Protein AF-A0A935HLD5-F1 (afdb_monomer)

Foldseek 3Di:
DDDPVVVVVVVVVCLVVLNDEAEAEDAAPLLVVLLVVLVCQQQDDDPPPDGQCVDEDQQWASLAHRHHDHPQNNVVLSCLSSVHDFPPLVQQKDKFWAFLQQDADPLNVRDDHDPVVVVPDPDTDDDPDDDLPGTDIGMGGHVVSVSVCLVPDDQVNRVQWHFDVRNTYIYGYPHPPDRDRSVVRRDHDPDDHSVRVVVVVVD

Mean predicted aligned error: 6.39 Å

Sequence (203 aa):
MEGRKRIEKDIKFNINKKKVAFITYNINENSVKEILKFLTEFQKKTNGIEAPCDFYCPVYWPLFEGEGSSCSSLCMAVLEAAGIYMEGREQWIEKMKVPVELIGGDLNYGKKIALRKIKRSKSWYNGNGKSDTDYVKFEVYDPVLMKNWITRIDGSNSGNGRKVNNPPRLNMDYTEVRPLDLKSVMKKRPETSLFIRSFYEKL

Secondary structure (DSSP, 8-state):
---HHHHHHHHHHHHHTT---EEEEEE-HHHHHHHHHHHHHHTSPBTTTB-GGG-B-TT--TTBTT--B-HHHHHHHHHHHTT---TTGGGGEEEEEEEGGG--BGGGTTB---HHHHHH--S---SS--BTTTEEEEEEE-HHHHHHHHHHS-GGGGSSEEEETTTTEEEEEETT--PPPHHHH-B--S---HHHHHHHTT-

Solvent-accessible surface area (backbone atoms only — not comparable to full-atom values): 11549 Å² total; per-residue (Å²): 133,85,55,69,72,56,54,55,50,51,49,54,55,33,42,77,66,70,71,46,60,48,78,44,78,46,67,33,72,68,18,50,53,34,30,52,50,50,53,49,60,38,58,39,57,53,97,82,78,50,26,22,69,77,38,80,38,66,82,32,47,48,42,26,70,81,35,20,24,24,75,54,34,42,56,50,40,45,36,46,30,29,44,52,78,66,86,72,57,69,73,21,48,48,75,46,30,46,39,39,86,71,52,38,38,80,68,40,83,58,34,85,59,59,67,68,58,56,73,66,55,87,71,66,55,81,76,91,69,48,76,75,67,48,20,37,81,46,58,38,58,37,68,66,44,45,38,53,46,60,64,66,56,51,43,82,78,50,84,53,27,49,60,42,81,82,58,39,30,36,41,32,62,41,56,85,56,76,40,57,59,60,78,76,64,41,37,79,74,91,73,77,48,56,71,51,47,57,50,63,75,72,110

Radius of gyration: 19.43 Å; Cα contacts (8 Å, |Δi|>4): 298; chains: 1; bounding box: 49×44×52 Å

Nearest PDB structures (foldseek):
  7pjw-assembly1_x  TM=1.508E-01  e=8.069E+00  Escherichia coli

pLDDT: mean 87.19, std 9.11, range [49.62, 96.25]

Structure (mmCIF, N/CA/C/O backbone):
data_AF-A0A935HLD5-F1
#
_entry.id   AF-A0A935HLD5-F1
#
loop_
_atom_site.group_PDB
_atom_site.id
_atom_site.type_symbol
_atom_site.label_atom_id
_atom_site.label_alt_id
_atom_site.label_comp_id
_atom_site.label_asym_id
_atom_site.label_entity_id
_atom_site.label_seq_id
_atom_site.pdbx_PDB_ins_code
_atom_site.Cartn_x
_atom_site.Cartn_y
_atom_site.Cartn_z
_atom_site.occupancy
_atom_site.B_iso_or_equiv
_atom_site.auth_seq_id
_atom_site.auth_comp_id
_atom_site.auth_asym_id
_atom_site.auth_atom_id
_atom_site.pdbx_PDB_model_num
ATOM 1 N N . MET A 1 1 ? 16.995 7.889 7.855 1.00 49.62 1 MET A N 1
ATOM 2 C CA . MET A 1 1 ? 17.144 6.829 6.830 1.00 49.62 1 MET A CA 1
ATOM 3 C C . MET A 1 1 ? 18.231 5.861 7.265 1.00 49.62 1 MET A C 1
ATOM 5 O O . MET A 1 1 ? 19.227 6.307 7.824 1.00 49.62 1 MET A O 1
ATOM 9 N N . GLU A 1 2 ? 18.040 4.558 7.059 1.00 69.19 2 GLU A N 1
ATOM 10 C CA . GLU A 1 2 ? 19.086 3.563 7.326 1.00 69.19 2 GLU A CA 1
ATOM 11 C C . GLU A 1 2 ? 20.269 3.736 6.360 1.00 69.19 2 GLU A C 1
ATOM 13 O O . GLU A 1 2 ? 20.091 4.086 5.194 1.00 69.19 2 GLU A O 1
ATOM 18 N N . GLY A 1 3 ? 21.494 3.502 6.837 1.00 88.50 3 GLY A N 1
ATOM 19 C CA . GLY A 1 3 ? 22.692 3.641 6.009 1.00 88.50 3 GLY A CA 1
ATOM 20 C C . GLY A 1 3 ? 22.788 2.553 4.934 1.00 88.50 3 GLY A C 1
ATOM 21 O O . GLY A 1 3 ? 22.519 1.382 5.203 1.00 88.50 3 GLY A O 1
ATOM 22 N N . ARG A 1 4 ? 23.265 2.914 3.736 1.00 89.94 4 ARG A N 1
ATOM 23 C CA . ARG A 1 4 ? 23.409 2.014 2.573 1.00 89.94 4 ARG A CA 1
ATOM 24 C C . ARG A 1 4 ? 24.042 0.656 2.908 1.00 89.94 4 ARG A C 1
ATOM 26 O O . ARG A 1 4 ? 23.509 -0.378 2.524 1.00 89.94 4 ARG A O 1
ATOM 33 N N . LYS A 1 5 ? 25.140 0.648 3.675 1.00 90.56 5 LYS A N 1
ATOM 34 C CA . LYS A 1 5 ? 25.841 -0.588 4.080 1.00 90.56 5 LYS A CA 1
ATOM 35 C C . LYS A 1 5 ? 24.945 -1.552 4.867 1.00 90.56 5 LYS A C 1
ATOM 37 O O . LYS A 1 5 ? 25.084 -2.765 4.734 1.00 90.56 5 LYS A O 1
ATOM 42 N N . ARG A 1 6 ? 24.038 -1.020 5.694 1.00 91.50 6 ARG A N 1
ATOM 43 C CA . ARG A 1 6 ? 23.088 -1.817 6.477 1.00 91.50 6 ARG A CA 1
ATOM 44 C C . ARG A 1 6 ? 22.038 -2.446 5.565 1.00 91.50 6 ARG A C 1
ATOM 46 O O . ARG A 1 6 ? 21.871 -3.657 5.610 1.00 91.50 6 ARG A O 1
ATOM 53 N N . ILE A 1 7 ? 21.448 -1.655 4.669 1.00 88.31 7 ILE A N 1
ATOM 54 C CA . ILE A 1 7 ? 20.473 -2.138 3.681 1.00 88.31 7 ILE A CA 1
ATOM 55 C C . ILE A 1 7 ? 21.086 -3.245 2.812 1.00 88.31 7 ILE A C 1
ATOM 57 O O . ILE A 1 7 ? 20.494 -4.308 2.647 1.00 88.31 7 ILE A O 1
ATOM 61 N N . GLU A 1 8 ? 22.305 -3.047 2.303 1.00 89.88 8 GLU A N 1
ATOM 62 C CA . GLU A 1 8 ? 23.002 -4.059 1.499 1.00 89.88 8 GLU A CA 1
ATOM 63 C C . GLU A 1 8 ? 23.245 -5.360 2.282 1.00 89.88 8 GLU A C 1
ATOM 65 O O . GLU A 1 8 ? 23.060 -6.455 1.742 1.00 89.88 8 GLU A O 1
ATOM 70 N N . LYS A 1 9 ? 23.635 -5.258 3.559 1.00 92.31 9 LYS A N 1
ATOM 71 C CA . LYS A 1 9 ? 23.822 -6.416 4.443 1.00 92.31 9 LYS A CA 1
ATOM 72 C C . LYS A 1 9 ? 22.503 -7.155 4.682 1.00 92.31 9 LYS A C 1
ATOM 74 O O . LYS A 1 9 ? 22.472 -8.382 4.567 1.00 92.31 9 LYS A O 1
ATOM 79 N N . ASP A 1 10 ? 21.430 -6.426 4.965 1.00 90.94 10 ASP A N 1
ATOM 80 C CA . ASP A 1 10 ? 20.118 -6.995 5.273 1.00 90.94 10 ASP A CA 1
ATOM 81 C C . ASP A 1 10 ? 19.486 -7.648 4.038 1.00 90.94 10 ASP A C 1
ATOM 83 O O . ASP A 1 10 ? 18.940 -8.751 4.131 1.00 90.94 10 ASP A O 1
ATOM 87 N N . ILE A 1 11 ? 19.638 -7.044 2.856 1.00 89.19 11 ILE A N 1
ATOM 88 C CA . ILE A 1 11 ? 19.219 -7.648 1.586 1.00 89.19 11 ILE A CA 1
ATOM 89 C C . ILE A 1 11 ? 19.980 -8.955 1.348 1.00 89.19 11 ILE A C 1
ATOM 91 O O . ILE A 1 11 ? 19.346 -9.986 1.123 1.00 89.19 11 ILE A O 1
ATOM 95 N N . LYS A 1 12 ? 21.318 -8.957 1.451 1.00 89.56 12 LYS A N 1
ATOM 96 C CA . LYS A 1 12 ? 22.131 -10.177 1.266 1.00 89.56 12 LYS A CA 1
ATOM 97 C C . LYS A 1 12 ? 21.724 -11.284 2.239 1.00 89.56 12 LYS A C 1
ATOM 99 O O . LYS A 1 12 ? 21.532 -12.429 1.829 1.00 89.56 12 LYS A O 1
ATOM 104 N N . PHE A 1 13 ? 21.536 -10.946 3.515 1.00 92.12 13 PHE A N 1
ATOM 105 C CA . PHE A 1 13 ? 21.081 -11.894 4.530 1.00 92.12 13 PHE A CA 1
ATOM 106 C C . PHE A 1 13 ? 19.720 -12.510 4.172 1.00 92.12 13 PHE A C 1
ATOM 108 O O . PHE A 1 13 ? 19.547 -13.729 4.244 1.00 92.12 13 PHE A O 1
ATOM 115 N N . ASN A 1 14 ? 18.756 -11.693 3.743 1.00 91.06 14 ASN A N 1
ATOM 116 C CA . ASN A 1 14 ? 17.414 -12.169 3.419 1.00 91.06 14 ASN A CA 1
ATOM 117 C C . ASN A 1 14 ? 17.341 -12.912 2.072 1.00 91.06 14 ASN A C 1
ATOM 119 O O . ASN A 1 14 ? 16.530 -13.834 1.947 1.00 91.06 14 ASN A O 1
ATOM 123 N N . ILE A 1 15 ? 18.200 -12.586 1.098 1.00 89.00 15 ILE A N 1
ATOM 124 C CA . ILE A 1 15 ? 18.373 -13.371 -0.137 1.00 89.00 15 ILE A CA 1
ATOM 125 C C . ILE A 1 15 ? 18.806 -14.796 0.219 1.00 89.00 15 ILE A C 1
ATOM 127 O O . ILE A 1 15 ? 18.148 -15.751 -0.190 1.00 89.00 15 ILE A O 1
ATOM 131 N N . ASN A 1 16 ? 19.825 -14.946 1.073 1.00 86.31 16 ASN A N 1
ATOM 132 C CA . ASN A 1 16 ? 20.304 -16.259 1.522 1.00 86.31 16 ASN A CA 1
ATOM 133 C C . ASN A 1 16 ? 19.221 -17.061 2.265 1.00 86.31 16 ASN A C 1
ATOM 135 O O . ASN A 1 16 ? 19.204 -18.290 2.222 1.00 86.31 16 ASN A O 1
ATOM 139 N N . LYS A 1 17 ? 18.283 -16.377 2.929 1.00 89.75 17 LYS A N 1
ATOM 140 C CA . LYS A 1 17 ? 17.126 -16.991 3.601 1.00 89.75 17 LYS A CA 1
ATOM 141 C C . LYS A 1 17 ? 15.913 -17.200 2.685 1.00 89.75 17 LYS A C 1
ATOM 143 O O . LYS A 1 17 ? 14.868 -17.609 3.186 1.00 89.75 17 LYS A O 1
ATOM 148 N N . LYS A 1 18 ? 16.017 -16.922 1.378 1.00 86.75 18 LYS A N 1
ATOM 149 C CA . LYS A 1 18 ? 14.910 -16.995 0.401 1.00 86.75 18 LYS A CA 1
ATOM 150 C C . LYS A 1 18 ? 13.688 -16.153 0.816 1.00 86.75 18 LYS A C 1
ATOM 152 O O . LYS A 1 18 ? 12.540 -16.510 0.554 1.00 86.75 18 LYS A O 1
ATOM 157 N N . LYS A 1 19 ? 13.930 -15.033 1.507 1.00 88.81 19 LYS A N 1
ATOM 158 C CA . LYS A 1 19 ? 12.890 -14.125 2.021 1.00 88.81 19 LYS A CA 1
ATOM 159 C C . LYS A 1 19 ? 12.632 -12.916 1.125 1.00 88.81 19 LYS A C 1
ATOM 161 O O . LYS A 1 19 ? 11.673 -12.198 1.379 1.00 88.81 19 LYS A O 1
ATOM 166 N N . VAL A 1 20 ? 13.444 -12.713 0.091 1.00 89.69 20 VAL A N 1
ATOM 167 C CA . VAL A 1 20 ? 13.342 -11.571 -0.825 1.00 89.69 20 VAL A CA 1
ATOM 168 C C . VAL A 1 20 ? 12.946 -12.050 -2.211 1.00 89.69 20 VAL A C 1
ATOM 170 O O . VAL A 1 20 ? 13.463 -13.057 -2.697 1.00 89.69 20 VAL A O 1
ATOM 173 N N . ALA A 1 21 ? 12.064 -11.290 -2.842 1.00 90.94 21 ALA A N 1
ATOM 174 C CA . ALA A 1 21 ? 11.818 -11.327 -4.269 1.00 90.94 21 ALA A CA 1
ATOM 175 C C . ALA A 1 21 ? 11.805 -9.885 -4.789 1.00 90.94 21 ALA A C 1
ATOM 177 O O . ALA A 1 21 ? 11.580 -8.952 -4.016 1.00 90.94 21 ALA A O 1
ATOM 178 N N . PHE A 1 22 ? 12.076 -9.706 -6.075 1.00 91.25 22 PHE A N 1
ATOM 179 C CA . PHE A 1 22 ? 12.163 -8.393 -6.703 1.00 91.25 22 PHE A CA 1
ATOM 180 C C . PHE A 1 22 ? 11.210 -8.297 -7.888 1.00 91.25 22 PHE A C 1
ATOM 182 O O . PHE A 1 22 ? 11.067 -9.252 -8.648 1.00 91.25 22 PHE A O 1
ATOM 189 N N . ILE A 1 23 ? 10.630 -7.117 -8.079 1.00 89.75 23 ILE A N 1
ATOM 190 C CA . ILE A 1 23 ? 10.050 -6.716 -9.358 1.00 89.75 23 ILE A CA 1
ATOM 191 C C . ILE A 1 23 ? 10.802 -5.468 -9.806 1.00 89.75 23 ILE A C 1
ATOM 193 O O . ILE A 1 23 ? 11.055 -4.568 -9.005 1.00 89.75 23 ILE A O 1
ATOM 197 N N . THR A 1 24 ? 11.215 -5.443 -11.062 1.00 91.19 24 THR A N 1
ATOM 198 C CA . THR A 1 24 ? 11.866 -4.299 -11.693 1.00 91.19 24 THR A CA 1
ATOM 199 C C . THR A 1 24 ? 11.008 -3.877 -12.868 1.00 91.19 24 THR A C 1
ATOM 201 O O . THR A 1 24 ? 10.629 -4.727 -13.665 1.00 91.19 24 THR A O 1
ATOM 204 N N . TYR A 1 25 ? 10.704 -2.587 -12.965 1.00 91.88 25 TYR A N 1
ATOM 205 C CA . TYR A 1 25 ? 9.882 -2.030 -14.033 1.00 91.88 25 TYR A CA 1
ATOM 206 C C . TYR A 1 25 ? 10.749 -1.136 -14.912 1.00 91.88 25 TYR A C 1
ATOM 208 O O . TYR A 1 25 ? 11.394 -0.218 -14.403 1.00 91.88 25 TYR A O 1
ATOM 216 N N . ASN A 1 26 ? 10.747 -1.393 -16.216 1.00 93.38 26 ASN A N 1
ATOM 217 C CA . ASN A 1 26 ? 11.246 -0.452 -17.211 1.00 93.38 26 ASN A CA 1
ATOM 218 C C . ASN A 1 26 ? 10.064 0.393 -17.685 1.00 93.38 26 ASN A C 1
ATOM 220 O O . ASN A 1 26 ? 9.047 -0.157 -18.099 1.00 93.38 26 ASN A O 1
ATOM 224 N N . ILE A 1 27 ? 10.182 1.715 -17.597 1.00 95.38 27 ILE A N 1
ATOM 225 C CA . ILE A 1 27 ? 9.100 2.658 -17.903 1.00 95.38 27 ILE A CA 1
ATOM 226 C C . ILE A 1 27 ? 9.601 3.775 -18.810 1.00 95.38 27 ILE A C 1
ATOM 228 O O . ILE A 1 27 ? 10.789 4.096 -18.807 1.00 95.38 27 ILE A O 1
ATOM 232 N N . ASN A 1 28 ? 8.692 4.381 -19.570 1.00 95.62 28 ASN A N 1
ATOM 233 C CA . ASN A 1 28 ? 9.007 5.547 -20.390 1.00 95.62 28 ASN A CA 1
ATOM 234 C C . ASN A 1 28 ? 8.963 6.863 -19.600 1.00 95.62 28 ASN A C 1
ATOM 236 O O . ASN A 1 28 ? 8.455 6.945 -18.480 1.00 95.62 28 ASN A O 1
ATOM 240 N N . GLU A 1 29 ? 9.464 7.923 -20.232 1.00 96.25 29 GLU A N 1
ATOM 241 C CA . GLU A 1 29 ? 9.516 9.268 -19.659 1.00 96.25 29 GLU A CA 1
ATOM 242 C C . GLU A 1 29 ? 8.127 9.818 -19.292 1.00 96.25 29 GLU A C 1
ATOM 244 O O . GLU A 1 29 ? 7.978 10.493 -18.274 1.00 96.25 29 GLU A O 1
ATOM 249 N N . ASN A 1 30 ? 7.089 9.509 -20.075 1.00 95.31 30 ASN A N 1
ATOM 250 C CA . ASN A 1 30 ? 5.727 9.967 -19.785 1.00 95.31 30 ASN A CA 1
ATOM 251 C C . ASN A 1 30 ? 5.192 9.347 -18.488 1.00 95.31 30 ASN A C 1
ATOM 253 O O . ASN A 1 30 ? 4.601 10.044 -17.670 1.00 95.31 30 ASN A O 1
ATOM 257 N N . SER A 1 31 ? 5.466 8.065 -18.260 1.00 95.56 31 SER A N 1
ATOM 258 C CA . SER A 1 31 ? 5.102 7.363 -17.026 1.00 95.56 31 SER A CA 1
ATOM 259 C C . SER A 1 31 ? 5.825 7.960 -15.816 1.00 95.56 31 SER A C 1
ATOM 261 O O . SER A 1 31 ? 5.223 8.153 -14.763 1.00 95.56 31 SER A O 1
ATOM 263 N N . VAL A 1 32 ? 7.101 8.337 -15.976 1.00 95.69 32 VAL A N 1
ATOM 264 C CA . VAL A 1 32 ? 7.858 9.062 -14.940 1.00 95.69 32 VAL A CA 1
ATOM 265 C C . VAL A 1 32 ? 7.212 10.415 -14.629 1.00 95.69 32 VAL A C 1
ATOM 267 O O . VAL A 1 32 ? 7.073 10.761 -13.457 1.00 95.69 32 VAL A O 1
ATOM 270 N N . LYS A 1 33 ? 6.779 11.174 -15.645 1.00 95.25 33 LYS A N 1
ATOM 271 C CA . LYS A 1 33 ? 6.091 12.463 -15.446 1.00 95.25 33 LYS A CA 1
ATOM 272 C C . LYS A 1 33 ? 4.815 12.303 -14.621 1.00 95.25 33 LYS A C 1
ATOM 274 O O . LYS A 1 33 ? 4.602 13.094 -13.705 1.00 95.25 33 LYS A O 1
ATOM 279 N N . GLU A 1 34 ? 4.004 11.282 -14.888 1.00 94.81 34 GLU A N 1
ATOM 280 C CA . GLU A 1 34 ? 2.788 11.026 -14.104 1.00 94.81 34 GLU A CA 1
ATOM 281 C C . GLU A 1 34 ? 3.091 10.567 -12.668 1.00 94.81 34 GLU A C 1
ATOM 283 O O . GLU A 1 34 ? 2.451 11.051 -11.735 1.00 94.81 34 GLU A O 1
ATOM 288 N N . ILE A 1 35 ? 4.130 9.746 -12.447 1.00 95.38 35 ILE A N 1
ATOM 289 C CA . ILE A 1 35 ? 4.610 9.432 -11.086 1.00 95.38 35 ILE A CA 1
ATOM 290 C C . ILE A 1 35 ? 4.969 10.717 -10.331 1.00 95.38 35 ILE A C 1
ATOM 292 O O . ILE A 1 35 ? 4.571 10.896 -9.181 1.00 95.38 35 ILE A O 1
ATOM 296 N N . LEU A 1 36 ? 5.731 11.617 -10.956 1.00 95.75 36 LEU A N 1
ATOM 297 C CA . LEU A 1 36 ? 6.169 12.858 -10.315 1.00 95.75 36 LEU A CA 1
ATOM 298 C C . LEU A 1 36 ? 4.993 13.790 -10.003 1.00 95.75 36 LEU A C 1
ATOM 300 O O . LEU A 1 36 ? 4.974 14.401 -8.933 1.00 95.75 36 LEU A O 1
ATOM 304 N N . LYS A 1 37 ? 3.997 13.870 -10.894 1.00 95.06 37 LYS A N 1
ATOM 305 C CA . LYS A 1 37 ? 2.747 14.600 -10.635 1.00 95.06 37 LYS A CA 1
ATOM 306 C C . LYS A 1 37 ? 1.992 14.007 -9.448 1.00 95.06 37 LYS A C 1
ATOM 308 O O . LYS A 1 37 ? 1.613 14.756 -8.553 1.00 95.06 37 LYS A O 1
ATOM 313 N N . PHE A 1 38 ? 1.832 12.681 -9.407 1.00 95.31 38 PHE A N 1
ATOM 314 C CA . PHE A 1 38 ? 1.200 11.992 -8.281 1.00 95.31 38 PHE A CA 1
ATOM 315 C C . PHE A 1 38 ? 1.920 12.303 -6.966 1.00 95.31 38 PHE A C 1
ATOM 317 O O . PHE A 1 38 ? 1.284 12.727 -6.008 1.00 95.31 38 PHE A O 1
ATOM 324 N N . LEU A 1 39 ? 3.247 12.153 -6.926 1.00 95.19 39 LEU A N 1
ATOM 325 C CA . LEU A 1 39 ? 4.034 12.425 -5.721 1.00 95.19 39 LEU A CA 1
ATOM 326 C C . LEU A 1 39 ? 3.940 13.893 -5.292 1.00 95.19 39 LEU A C 1
ATOM 328 O O . LEU A 1 39 ? 3.882 14.166 -4.097 1.00 95.19 39 LEU A O 1
ATOM 332 N N . THR A 1 40 ? 3.882 14.820 -6.249 1.00 94.12 40 THR A N 1
ATOM 333 C CA . THR A 1 40 ? 3.725 16.252 -5.972 1.00 94.12 40 THR A CA 1
ATOM 334 C C . THR A 1 40 ? 2.372 16.546 -5.331 1.00 94.12 40 THR A C 1
ATOM 336 O O . THR A 1 40 ? 2.328 17.221 -4.307 1.00 94.12 40 THR A O 1
ATOM 339 N N . GLU A 1 41 ? 1.271 16.019 -5.875 1.00 91.88 41 GLU A N 1
ATOM 340 C CA . GLU A 1 41 ? -0.055 16.190 -5.264 1.00 91.88 41 GLU A CA 1
ATOM 341 C C . GLU A 1 41 ? -0.163 15.451 -3.919 1.00 91.88 41 GLU A C 1
ATOM 343 O O . GLU A 1 41 ? -0.721 15.990 -2.970 1.00 91.88 41 GLU A O 1
ATOM 348 N N . PHE A 1 42 ? 0.453 14.274 -3.774 1.00 92.94 42 PHE A N 1
ATOM 349 C CA . PHE A 1 42 ? 0.492 13.528 -2.510 1.00 92.94 42 PHE A CA 1
ATOM 350 C C . PHE A 1 42 ? 1.275 14.254 -1.397 1.00 92.94 42 PHE A C 1
ATOM 352 O O . PHE A 1 42 ? 1.003 14.067 -0.212 1.00 92.94 42 PHE A O 1
ATOM 359 N N . GLN A 1 43 ? 2.241 15.096 -1.770 1.00 93.00 43 GLN A N 1
ATOM 360 C CA . GLN A 1 43 ? 3.026 15.937 -0.857 1.00 93.00 43 GLN A CA 1
ATOM 361 C C . GLN A 1 43 ? 2.446 17.340 -0.671 1.00 93.00 43 GLN A C 1
ATOM 363 O O . GLN A 1 43 ? 2.946 18.130 0.135 1.00 93.00 43 GLN A O 1
ATOM 368 N N . LYS A 1 44 ? 1.405 17.684 -1.426 1.00 91.12 44 LYS A N 1
ATOM 369 C CA . LYS A 1 44 ? 0.802 19.006 -1.381 1.00 91.12 44 LYS A CA 1
ATOM 370 C C . LYS A 1 44 ? -0.034 19.141 -0.123 1.00 91.12 44 LYS A C 1
ATOM 372 O O . LYS A 1 44 ? -0.885 18.308 0.179 1.00 91.12 44 LYS A O 1
ATOM 377 N N . LYS A 1 45 ? 0.192 20.233 0.600 1.00 87.50 45 LYS A N 1
ATOM 378 C CA . LYS A 1 45 ? -0.586 20.536 1.795 1.00 87.50 45 LYS A CA 1
ATOM 379 C C . LYS A 1 45 ? -2.028 20.860 1.432 1.00 87.50 45 LYS A C 1
ATOM 381 O O . LYS A 1 45 ? -2.282 21.709 0.576 1.00 87.50 45 LYS A O 1
ATOM 386 N N . THR A 1 46 ? -2.948 20.244 2.154 1.00 71.88 46 THR A N 1
ATOM 387 C CA . THR A 1 46 ? -4.358 20.622 2.187 1.00 71.88 46 THR A CA 1
ATOM 388 C C . THR A 1 46 ? -4.540 21.606 3.343 1.00 71.88 46 THR A C 1
ATOM 390 O O . THR A 1 46 ? -3.927 21.454 4.398 1.00 71.88 46 THR A O 1
ATOM 393 N N . ASN A 1 47 ? -5.302 22.683 3.136 1.00 66.75 47 ASN A N 1
ATOM 394 C CA . ASN A 1 47 ? -5.591 23.700 4.163 1.00 66.75 47 ASN A CA 1
ATOM 395 C C . ASN A 1 47 ? -4.354 24.388 4.795 1.00 66.75 47 ASN A C 1
ATOM 397 O O . ASN A 1 47 ? -4.456 25.031 5.835 1.00 66.75 47 ASN A O 1
ATOM 401 N N . GLY A 1 48 ? -3.178 24.292 4.162 1.00 69.12 48 GLY A N 1
ATOM 402 C CA . GLY A 1 48 ? -1.946 24.978 4.575 1.00 69.12 48 GLY A CA 1
ATOM 403 C C . GLY A 1 48 ? -1.144 24.311 5.701 1.00 69.12 48 GLY A C 1
ATOM 404 O O . GLY A 1 48 ? -0.037 24.773 5.990 1.00 69.12 48 GLY A O 1
ATOM 405 N N . ILE A 1 49 ? -1.631 23.219 6.301 1.00 78.12 49 ILE A N 1
ATOM 406 C CA . ILE A 1 49 ? -1.009 22.615 7.495 1.00 78.12 49 ILE A CA 1
ATOM 407 C C . ILE A 1 49 ? -0.401 21.247 7.169 1.00 78.12 49 ILE A C 1
ATOM 409 O O . ILE A 1 49 ? 0.823 21.107 7.268 1.00 78.12 49 ILE A O 1
ATOM 413 N N . GLU A 1 50 ? -1.215 20.301 6.697 1.00 84.06 50 GLU A N 1
ATOM 414 C CA . GLU A 1 50 ? -0.857 18.883 6.538 1.00 84.06 50 GLU A CA 1
ATOM 415 C C . GLU A 1 50 ? -1.011 18.426 5.083 1.00 84.06 50 GLU A C 1
ATOM 417 O O . GLU A 1 50 ? -1.899 18.880 4.359 1.00 84.06 50 GLU A O 1
ATOM 422 N N . ALA A 1 51 ? -0.132 17.535 4.635 1.00 89.81 51 ALA A N 1
ATOM 423 C CA . ALA A 1 51 ? -0.207 16.872 3.339 1.00 89.81 51 ALA A CA 1
ATOM 424 C C . ALA A 1 51 ? -0.638 15.406 3.506 1.00 89.81 51 ALA A C 1
ATOM 426 O O . ALA A 1 51 ? -0.367 14.805 4.546 1.00 89.81 51 ALA A O 1
ATOM 427 N N . PRO A 1 52 ? -1.241 14.776 2.481 1.00 90.56 52 PRO A N 1
ATOM 428 C CA . PRO A 1 52 ? -1.568 13.351 2.528 1.00 90.56 52 PRO A CA 1
ATOM 429 C C . PRO A 1 52 ? -0.376 12.469 2.949 1.00 90.56 52 PRO A C 1
ATOM 431 O O . PRO A 1 52 ? -0.528 11.548 3.753 1.00 90.56 52 PRO A O 1
ATOM 434 N N . CYS A 1 53 ? 0.841 12.795 2.498 1.00 91.56 53 CYS A N 1
ATOM 435 C CA . CYS A 1 53 ? 2.059 12.074 2.871 1.00 91.56 53 CYS A CA 1
ATOM 436 C C . CYS A 1 53 ? 2.407 12.086 4.368 1.00 91.56 53 CYS A C 1
ATOM 438 O O . CYS A 1 53 ? 3.184 11.233 4.801 1.00 91.56 53 CYS A O 1
ATOM 440 N N . ASP A 1 54 ? 1.838 13.004 5.151 1.00 90.88 54 ASP A N 1
ATOM 441 C CA . ASP A 1 54 ? 2.066 13.096 6.597 1.00 90.88 54 ASP A CA 1
ATOM 442 C C . ASP A 1 54 ? 1.290 12.015 7.372 1.00 90.88 54 ASP A C 1
ATOM 444 O O . ASP A 1 54 ? 1.587 11.724 8.533 1.00 90.88 54 ASP A O 1
ATOM 448 N N . PHE A 1 55 ? 0.334 11.347 6.717 1.00 89.50 55 PHE A N 1
ATOM 449 C CA . PHE A 1 55 ? -0.534 10.356 7.339 1.00 89.50 55 PHE A CA 1
ATOM 450 C C . PHE A 1 55 ? -0.170 8.931 6.924 1.00 89.50 55 PHE A C 1
ATOM 452 O O . PHE A 1 55 ? -0.493 8.456 5.831 1.00 89.50 55 PHE A O 1
ATOM 459 N N . TYR A 1 56 ? 0.456 8.200 7.847 1.00 90.62 56 TYR A N 1
ATOM 460 C CA . TYR A 1 56 ? 0.764 6.785 7.662 1.00 90.62 56 TYR A CA 1
ATOM 461 C C . TYR A 1 56 ? -0.261 5.889 8.366 1.00 90.62 56 TYR A C 1
ATOM 463 O O . TYR A 1 56 ? -0.318 5.845 9.597 1.00 90.62 56 TYR A O 1
ATOM 471 N N . CYS A 1 57 ? -1.045 5.128 7.600 1.00 87.94 57 CYS A N 1
ATOM 472 C CA . CYS A 1 57 ? -1.930 4.099 8.144 1.00 87.94 57 CYS A CA 1
ATOM 473 C C . CYS A 1 57 ? -2.203 2.992 7.112 1.00 87.94 57 CYS A C 1
ATOM 475 O O . CYS A 1 57 ? -2.525 3.296 5.963 1.00 87.94 57 CYS A O 1
ATOM 477 N N . PRO A 1 58 ? -2.172 1.703 7.510 1.00 86.56 58 PRO A N 1
ATOM 478 C CA . PRO A 1 58 ? -2.501 0.574 6.634 1.00 86.56 58 PRO A CA 1
ATOM 479 C C . PRO A 1 58 ? -3.871 0.632 5.942 1.00 86.56 58 PRO A C 1
ATOM 481 O O . PRO A 1 58 ? -4.067 -0.056 4.948 1.00 86.56 58 PRO A O 1
ATOM 484 N N . VAL A 1 59 ? -4.817 1.421 6.462 1.00 88.25 59 VAL A N 1
ATOM 485 C CA . VAL A 1 59 ? -6.176 1.555 5.908 1.00 88.25 59 VAL A CA 1
ATOM 486 C C . VAL A 1 59 ? -6.276 2.566 4.757 1.00 88.25 59 VAL A C 1
ATOM 488 O O . VAL A 1 59 ? -7.291 2.596 4.057 1.00 88.25 59 VAL A O 1
ATOM 491 N N . TYR A 1 60 ? -5.256 3.408 4.568 1.00 91.44 60 TYR A N 1
ATOM 492 C CA . TYR A 1 60 ? -5.281 4.482 3.578 1.00 91.44 60 TYR A CA 1
ATOM 493 C C . TYR A 1 60 ? -4.820 4.014 2.198 1.00 91.44 60 TYR A C 1
ATOM 495 O O . TYR A 1 60 ? -3.882 3.214 2.050 1.00 91.44 60 TYR A O 1
ATOM 503 N N . TRP A 1 61 ? -5.488 4.555 1.182 1.00 92.44 61 TRP A N 1
ATOM 504 C CA . TRP A 1 61 ? -5.250 4.248 -0.221 1.00 92.44 61 TRP A CA 1
ATOM 505 C C . TRP A 1 61 ? -4.941 5.557 -0.961 1.00 92.44 61 TRP A C 1
ATOM 507 O O . TRP A 1 61 ? -5.857 6.337 -1.194 1.00 92.44 61 TRP A O 1
ATOM 517 N N . PRO A 1 62 ? -3.682 5.792 -1.370 1.00 93.06 62 PRO A N 1
ATOM 518 C CA . PRO A 1 62 ? -3.217 7.103 -1.847 1.00 93.06 62 PRO A CA 1
ATOM 519 C C . PRO A 1 62 ? -3.888 7.624 -3.123 1.00 93.06 62 PRO A C 1
ATOM 521 O O . PRO A 1 62 ? -3.745 8.792 -3.468 1.00 93.06 62 PRO A O 1
ATOM 524 N N . LEU A 1 63 ? -4.556 6.745 -3.874 1.00 92.12 63 LEU A N 1
ATOM 525 C CA . LEU A 1 63 ? -5.320 7.131 -5.061 1.00 92.12 63 LEU A CA 1
ATOM 526 C C . LEU A 1 63 ? -6.717 7.652 -4.712 1.00 92.12 63 LEU A C 1
ATOM 528 O O . LEU A 1 63 ? -7.408 8.155 -5.594 1.00 92.12 63 LEU A O 1
ATOM 532 N N . PHE A 1 64 ? -7.149 7.556 -3.453 1.00 92.19 64 PHE A N 1
ATOM 533 C CA . PHE A 1 64 ? -8.285 8.338 -3.001 1.00 92.19 64 PHE A CA 1
ATOM 534 C C . PHE A 1 64 ? -7.837 9.750 -2.641 1.00 92.19 64 PHE A C 1
ATOM 536 O O . PHE A 1 64 ? -6.841 9.952 -1.949 1.00 92.19 64 PHE A O 1
ATOM 543 N N . GLU A 1 65 ? -8.575 10.732 -3.146 1.00 88.88 65 GLU A N 1
ATOM 544 C CA . GLU A 1 65 ? -8.252 12.147 -2.981 1.00 88.88 65 GLU A CA 1
ATOM 545 C C . GLU A 1 65 ? -8.059 12.516 -1.501 1.00 88.88 65 GLU A C 1
ATOM 547 O O . GLU A 1 65 ? -8.930 12.277 -0.659 1.00 88.88 65 GLU A O 1
ATOM 552 N N . GLY A 1 66 ? -6.901 13.110 -1.197 1.00 86.56 66 GLY A N 1
ATOM 553 C CA . GLY A 1 66 ? -6.552 13.602 0.137 1.00 86.56 66 GLY A CA 1
ATOM 554 C C . GLY A 1 66 ? -6.134 12.530 1.148 1.00 86.56 66 GLY A C 1
ATOM 555 O O . GLY A 1 66 ? -5.783 12.880 2.271 1.00 86.56 66 GLY A O 1
ATOM 556 N N . GLU A 1 67 ? -6.148 11.244 0.793 1.00 90.62 67 GLU A N 1
ATOM 557 C CA . GLU A 1 67 ? -5.774 10.180 1.724 1.00 90.62 67 GLU A CA 1
ATOM 558 C C . GLU A 1 67 ? -4.276 9.957 1.835 1.00 90.62 67 GLU A C 1
ATOM 560 O O . GLU A 1 67 ? -3.543 10.022 0.851 1.00 90.62 67 GLU A O 1
ATOM 565 N N . GLY A 1 68 ? -3.843 9.591 3.042 1.00 91.75 68 GLY A N 1
ATOM 566 C CA . GLY A 1 68 ? -2.483 9.140 3.287 1.00 91.75 68 GLY A CA 1
ATOM 567 C C . GLY A 1 68 ? -2.158 7.770 2.697 1.00 91.75 68 GLY A C 1
ATOM 568 O O . GLY A 1 68 ? -2.750 7.305 1.722 1.00 91.75 68 GLY A O 1
ATOM 569 N N . SER A 1 69 ? -1.177 7.085 3.285 1.00 93.88 69 SER A N 1
ATOM 570 C CA . SER A 1 69 ? -0.692 5.828 2.708 1.00 93.88 69 SER A CA 1
ATOM 571 C C . SER A 1 69 ? -0.220 4.788 3.711 1.00 93.88 69 SER A C 1
ATOM 573 O O . SER A 1 69 ? 0.075 5.067 4.873 1.00 93.88 69 SER A O 1
ATOM 575 N N . SER A 1 70 ? -0.091 3.566 3.207 1.00 92.50 70 SER A N 1
ATOM 576 C CA . SER A 1 70 ? 0.781 2.534 3.753 1.00 92.50 70 SER A CA 1
ATOM 577 C C . SER A 1 70 ? 1.952 2.313 2.795 1.00 92.50 70 SER A C 1
ATOM 579 O O . SER A 1 70 ? 1.898 2.739 1.641 1.00 92.50 70 SER A O 1
ATOM 581 N N . CYS A 1 71 ? 2.998 1.605 3.228 1.00 89.62 71 CYS A N 1
ATOM 582 C CA . CYS A 1 71 ? 4.155 1.343 2.369 1.00 89.62 71 CYS A CA 1
ATOM 583 C C . CYS A 1 71 ? 3.766 0.618 1.068 1.00 89.62 71 CYS A C 1
ATOM 585 O O . CYS A 1 71 ? 4.090 1.090 -0.021 1.00 89.62 71 CYS A O 1
ATOM 587 N N . SER A 1 72 ? 3.021 -0.486 1.170 1.00 93.00 72 SER A N 1
ATOM 588 C CA . SER A 1 72 ? 2.589 -1.260 0.007 1.00 93.00 72 SER A CA 1
ATOM 589 C C . SER A 1 72 ? 1.588 -0.488 -0.857 1.00 93.00 72 SER A C 1
ATOM 591 O O . SER A 1 72 ? 1.714 -0.504 -2.078 1.00 93.00 72 SER A O 1
ATOM 593 N N . SER A 1 73 ? 0.615 0.214 -0.254 1.00 94.19 73 SER A N 1
ATOM 594 C CA . SER A 1 73 ? -0.376 0.979 -1.030 1.00 94.19 73 SER A CA 1
ATOM 595 C C . SER A 1 73 ? 0.242 2.175 -1.758 1.00 94.19 73 SER A C 1
ATOM 597 O O . SER A 1 73 ? -0.174 2.458 -2.877 1.00 94.19 73 SER A O 1
ATOM 599 N N . LEU A 1 74 ? 1.285 2.807 -1.204 1.00 95.31 74 LEU A N 1
ATOM 600 C CA . LEU A 1 74 ? 2.060 3.833 -1.907 1.00 95.31 74 LEU A CA 1
ATOM 601 C C . LEU A 1 74 ? 2.799 3.266 -3.121 1.00 95.31 74 LEU A C 1
ATOM 603 O O . LEU A 1 74 ? 2.726 3.847 -4.200 1.00 95.31 74 LEU A O 1
ATOM 607 N N . CYS A 1 75 ? 3.470 2.118 -2.974 1.00 93.88 75 CYS A N 1
ATOM 608 C CA . CYS A 1 75 ? 4.123 1.462 -4.108 1.00 93.88 75 CYS A CA 1
ATOM 609 C C . CYS A 1 75 ? 3.124 1.150 -5.229 1.00 93.88 75 CYS A C 1
ATOM 611 O O . CYS A 1 75 ? 3.420 1.404 -6.393 1.00 93.88 75 CYS A O 1
ATOM 613 N N . MET A 1 76 ? 1.939 0.643 -4.884 1.00 93.88 76 MET A N 1
ATOM 614 C CA . MET A 1 76 ? 0.904 0.333 -5.872 1.00 93.88 76 MET A CA 1
ATOM 615 C C . MET A 1 76 ? 0.333 1.591 -6.530 1.00 93.88 76 MET A C 1
ATOM 617 O O . MET A 1 76 ? 0.215 1.623 -7.749 1.00 93.88 76 MET A O 1
ATOM 621 N N . ALA A 1 77 ? 0.080 2.655 -5.763 1.00 94.25 77 ALA A N 1
ATOM 622 C CA . ALA A 1 77 ? -0.380 3.933 -6.303 1.00 94.25 77 ALA A CA 1
ATOM 623 C C . ALA A 1 77 ? 0.614 4.542 -7.307 1.00 94.25 77 ALA A C 1
ATOM 625 O O . ALA A 1 77 ? 0.204 5.034 -8.353 1.00 94.25 77 ALA A O 1
ATOM 626 N N . VAL A 1 78 ? 1.921 4.449 -7.032 1.00 94.62 78 VAL A N 1
ATOM 627 C CA . VAL A 1 78 ? 2.979 4.896 -7.956 1.00 94.62 78 VAL A CA 1
ATOM 628 C C . VAL A 1 78 ? 2.955 4.104 -9.266 1.00 94.62 78 VAL A C 1
ATOM 630 O O . VAL A 1 78 ? 3.089 4.694 -10.336 1.00 94.62 78 VAL A O 1
ATOM 633 N N . LEU A 1 79 ? 2.763 2.782 -9.207 1.00 93.75 79 LEU A N 1
ATOM 634 C CA . LEU A 1 79 ? 2.648 1.955 -10.413 1.00 93.75 79 LEU A CA 1
ATOM 635 C C . LEU A 1 79 ? 1.401 2.328 -11.222 1.00 93.75 79 LEU A C 1
ATOM 637 O O . LEU A 1 79 ? 1.484 2.517 -12.431 1.00 93.75 79 LEU A O 1
ATOM 641 N N . GLU A 1 80 ? 0.265 2.513 -10.556 1.00 92.88 80 GLU A N 1
ATOM 642 C CA . GLU A 1 80 ? -0.981 2.922 -11.209 1.00 92.88 80 GLU A CA 1
ATOM 643 C C . GLU A 1 80 ? -0.881 4.308 -11.851 1.00 92.88 80 GLU A C 1
ATOM 645 O O . GLU A 1 80 ? -1.344 4.487 -12.976 1.00 92.88 80 GLU A O 1
ATOM 650 N N . ALA A 1 81 ? -0.218 5.264 -11.193 1.00 92.81 81 ALA A N 1
ATOM 651 C CA . ALA A 1 81 ? 0.067 6.580 -11.764 1.00 92.81 81 ALA A CA 1
ATOM 652 C C . ALA A 1 81 ? 0.954 6.483 -13.018 1.00 92.81 81 ALA A C 1
ATOM 654 O O . ALA A 1 81 ? 0.749 7.217 -13.979 1.00 92.81 81 ALA A O 1
ATOM 655 N N . ALA A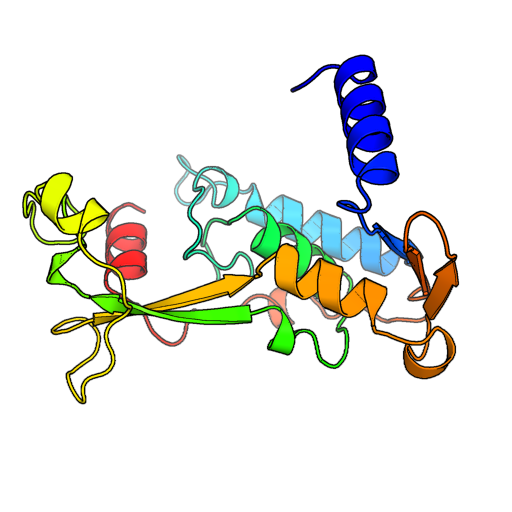 1 82 ? 1.887 5.529 -13.064 1.00 93.38 82 ALA A N 1
ATOM 656 C CA . ALA A 1 82 ? 2.660 5.216 -14.268 1.00 93.38 82 ALA A CA 1
ATOM 657 C C . ALA A 1 82 ? 1.857 4.491 -15.366 1.00 93.38 82 ALA A C 1
ATOM 659 O O . ALA A 1 82 ? 2.428 4.131 -16.392 1.00 93.38 82 ALA A O 1
ATOM 660 N N . GLY A 1 83 ? 0.558 4.237 -15.176 1.00 91.81 83 GLY A N 1
ATOM 661 C CA . GLY A 1 83 ? -0.249 3.430 -16.095 1.00 91.81 83 GLY A CA 1
ATOM 662 C C . GLY A 1 83 ? 0.035 1.931 -16.018 1.00 91.81 83 GLY A C 1
ATOM 663 O O . GLY A 1 83 ? -0.420 1.175 -16.874 1.00 91.81 83 GLY A O 1
ATOM 664 N N . ILE A 1 84 ? 0.781 1.478 -15.010 1.00 91.50 84 ILE A N 1
ATOM 665 C CA . ILE A 1 84 ? 1.113 0.068 -14.829 1.00 91.50 84 ILE A CA 1
ATOM 666 C C . ILE A 1 84 ? -0.018 -0.616 -14.065 1.00 91.50 84 ILE A C 1
ATOM 668 O O . ILE A 1 84 ? -0.159 -0.473 -12.848 1.00 91.50 84 ILE A O 1
ATOM 672 N N . TYR A 1 85 ? -0.794 -1.422 -14.786 1.00 86.25 85 TYR A N 1
ATOM 673 C CA . TYR A 1 85 ? -1.794 -2.313 -14.212 1.00 86.25 85 TYR A CA 1
ATOM 674 C C . TYR A 1 85 ? -1.373 -3.766 -14.420 1.00 86.25 85 TYR A C 1
ATOM 676 O O . TYR A 1 85 ? -1.408 -4.280 -15.534 1.00 86.25 85 TYR A O 1
ATOM 684 N N . MET A 1 86 ? -0.969 -4.438 -13.343 1.00 81.81 86 MET A N 1
ATOM 685 C CA . MET A 1 86 ? -0.633 -5.860 -13.403 1.00 81.81 86 MET A CA 1
ATOM 686 C C . MET A 1 86 ? -1.886 -6.709 -13.245 1.00 81.81 86 MET A C 1
ATOM 688 O O . MET A 1 86 ? -2.590 -6.600 -12.238 1.00 81.81 86 MET A O 1
ATOM 692 N N . GLU A 1 87 ? -2.124 -7.592 -14.209 1.00 78.12 87 GLU A N 1
ATOM 693 C CA . GLU A 1 87 ? -3.170 -8.602 -14.099 1.00 78.12 87 GLU A CA 1
ATOM 694 C C . GLU A 1 87 ? -2.952 -9.488 -12.864 1.00 78.12 87 GLU A C 1
ATOM 696 O O . GLU A 1 87 ? -1.842 -9.942 -12.568 1.00 78.12 87 GLU A O 1
ATOM 701 N N . GLY A 1 88 ? -4.029 -9.726 -12.115 1.00 79.06 88 GLY A N 1
ATOM 702 C CA . GLY A 1 88 ? -4.009 -10.563 -10.921 1.00 79.06 88 GLY A CA 1
ATOM 703 C C . GLY A 1 88 ? -3.433 -9.885 -9.678 1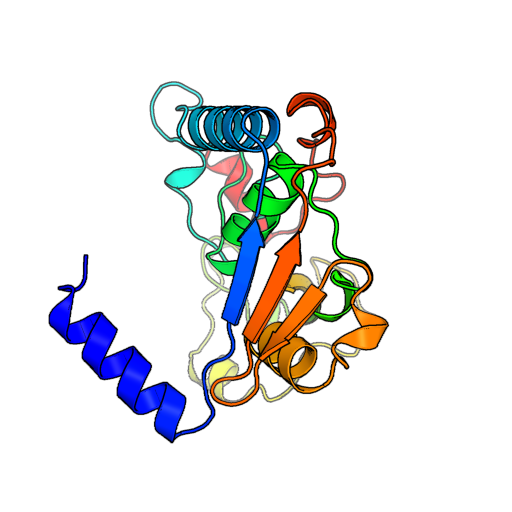.00 79.06 88 GLY A C 1
ATOM 704 O O . GLY A 1 88 ? -3.273 -10.561 -8.661 1.00 79.06 88 GLY A O 1
ATOM 705 N N . ARG A 1 89 ? -3.131 -8.581 -9.697 1.00 86.50 89 ARG A N 1
ATOM 706 C CA . ARG A 1 89 ? -2.699 -7.827 -8.499 1.00 86.50 89 ARG A CA 1
ATOM 707 C C . ARG A 1 89 ? -3.708 -7.886 -7.346 1.00 86.50 89 ARG A C 1
ATOM 709 O O . ARG A 1 89 ? -3.351 -7.683 -6.192 1.00 86.50 89 ARG A O 1
ATOM 716 N N . GLU A 1 90 ? -4.964 -8.189 -7.646 1.00 89.12 90 GLU A N 1
ATOM 717 C CA . GLU A 1 90 ? -6.064 -8.353 -6.699 1.00 89.12 90 GLU A CA 1
ATOM 718 C C . GLU A 1 90 ? -5.767 -9.470 -5.691 1.00 89.12 90 GLU A C 1
ATOM 720 O O . GLU A 1 90 ? -6.170 -9.378 -4.535 1.00 89.12 90 GLU A O 1
ATOM 725 N N . GLN A 1 91 ? -4.990 -10.486 -6.088 1.00 91.12 91 GLN A N 1
ATOM 726 C CA . GLN A 1 91 ? -4.560 -11.571 -5.199 1.00 91.12 91 GLN A CA 1
ATOM 727 C C . GLN A 1 91 ? -3.501 -11.136 -4.173 1.00 91.12 91 GLN A C 1
ATOM 729 O O . GLN A 1 91 ? -3.118 -11.922 -3.310 1.00 91.12 91 GLN A O 1
ATOM 734 N N . TRP A 1 92 ? -2.969 -9.917 -4.293 1.00 93.00 92 TRP A N 1
ATOM 735 C CA . TRP A 1 92 ? -2.037 -9.345 -3.322 1.00 93.00 92 TRP A CA 1
ATOM 736 C C . TRP A 1 92 ? -2.754 -8.622 -2.186 1.00 93.00 92 TRP A C 1
ATOM 738 O O . TRP A 1 92 ? -2.094 -8.184 -1.244 1.00 93.00 92 TRP A O 1
ATOM 748 N N . ILE A 1 93 ? -4.075 -8.465 -2.282 1.00 93.88 93 ILE A N 1
ATOM 749 C CA . ILE A 1 93 ? -4.884 -7.780 -1.283 1.00 93.88 93 ILE A CA 1
ATOM 750 C C . ILE A 1 93 ? -5.405 -8.815 -0.290 1.00 93.88 93 ILE A C 1
ATOM 752 O O . ILE A 1 93 ? -6.215 -9.674 -0.635 1.00 93.88 93 ILE A O 1
ATOM 756 N N . GLU A 1 94 ? -4.976 -8.691 0.960 1.00 93.62 94 GLU A N 1
ATOM 757 C CA . GLU A 1 94 ? -5.578 -9.416 2.071 1.00 93.62 94 GLU A CA 1
ATOM 758 C C . GLU A 1 94 ? -6.816 -8.647 2.544 1.00 93.62 94 GLU A C 1
ATOM 760 O O . GLU A 1 94 ? -6.766 -7.429 2.754 1.00 93.62 94 GLU A O 1
ATOM 765 N N . LYS A 1 95 ? -7.935 -9.357 2.711 1.00 93.06 95 LYS A N 1
ATOM 766 C CA . LYS A 1 95 ? -9.214 -8.783 3.142 1.00 93.06 95 LYS A CA 1
ATOM 767 C C . LYS A 1 95 ? -9.655 -9.432 4.442 1.00 93.06 95 LYS A C 1
ATOM 769 O O . LYS A 1 95 ? -9.844 -10.644 4.500 1.00 93.06 95 LYS A O 1
ATOM 774 N N . MET A 1 96 ? -9.900 -8.629 5.473 1.00 92.88 96 MET A N 1
ATOM 775 C CA . MET A 1 96 ? -10.422 -9.128 6.744 1.00 92.88 96 MET A CA 1
ATOM 776 C C . MET A 1 96 ? -11.497 -8.234 7.351 1.00 92.88 96 MET A C 1
ATOM 778 O O . MET A 1 96 ? -11.633 -7.050 7.051 1.00 92.88 96 MET A O 1
ATOM 782 N N . LYS A 1 97 ? -12.275 -8.835 8.250 1.00 94.75 97 LYS A N 1
ATOM 783 C CA . LYS A 1 97 ? -13.269 -8.156 9.077 1.00 94.75 97 LYS A CA 1
ATOM 784 C C . LYS A 1 97 ? -12.702 -8.014 10.487 1.00 94.75 97 LYS A C 1
ATOM 786 O O . LYS A 1 97 ? -12.687 -8.980 11.251 1.00 94.75 97 LYS A O 1
ATOM 791 N N . VAL A 1 98 ? -12.197 -6.832 10.827 1.00 93.19 98 VAL A N 1
ATOM 792 C CA . VAL A 1 98 ? -11.628 -6.561 12.155 1.00 93.19 98 VAL A CA 1
ATOM 793 C C . VAL A 1 98 ? -12.779 -6.404 13.152 1.00 93.19 98 VAL A C 1
ATOM 795 O O . VAL A 1 98 ? -13.577 -5.487 12.974 1.00 93.19 98 VAL A O 1
ATOM 798 N N . PRO A 1 99 ? -12.905 -7.249 14.192 1.00 94.19 99 PRO A N 1
ATOM 799 C CA . PRO A 1 99 ? -13.978 -7.101 15.174 1.00 94.19 99 PRO A CA 1
ATOM 800 C C . PRO A 1 99 ? -13.922 -5.726 15.858 1.00 94.19 99 PRO A C 1
ATOM 802 O O . PRO A 1 99 ? -12.871 -5.338 16.375 1.00 94.19 99 PRO A O 1
ATOM 805 N N . VAL A 1 100 ? -15.052 -5.010 15.931 1.00 92.06 100 VAL A N 1
ATOM 806 C CA . VAL A 1 100 ? -15.133 -3.671 16.565 1.00 92.06 100 VAL A CA 1
ATOM 807 C C . VAL A 1 100 ? -14.701 -3.715 18.028 1.00 92.06 100 VAL A C 1
ATOM 809 O O . VAL A 1 100 ? -14.136 -2.768 18.569 1.00 92.06 100 VAL A O 1
ATOM 812 N N . GLU A 1 101 ? -14.892 -4.853 18.686 1.00 91.69 101 GLU A N 1
ATOM 813 C CA . GLU A 1 101 ? -14.477 -5.059 20.065 1.00 91.69 101 GLU A CA 1
ATOM 814 C C . GLU A 1 101 ? -12.959 -5.141 20.301 1.00 91.69 101 GLU A C 1
ATOM 816 O O . GLU A 1 101 ? -12.538 -5.193 21.461 1.00 91.69 101 GLU A O 1
ATOM 821 N N . LEU A 1 102 ? -12.159 -5.173 19.231 1.00 93.81 102 LEU A N 1
ATOM 822 C CA . LEU A 1 102 ? -10.697 -5.082 19.266 1.00 93.81 102 LEU A CA 1
ATOM 823 C C . LEU A 1 102 ? -10.184 -3.683 18.901 1.00 93.81 102 LEU A C 1
ATOM 825 O O . LEU A 1 102 ? -8.992 -3.422 19.051 1.00 93.81 102 LEU A O 1
ATOM 829 N N . ILE A 1 103 ? -11.068 -2.791 18.454 1.00 91.06 103 ILE A N 1
ATOM 830 C CA . ILE A 1 103 ? -10.743 -1.415 18.080 1.00 91.06 103 ILE A CA 1
ATOM 831 C C . ILE A 1 103 ? -11.004 -0.518 19.293 1.00 91.06 103 ILE A C 1
ATOM 833 O O . ILE A 1 103 ? -12.066 -0.594 19.913 1.00 91.06 103 ILE A O 1
ATOM 837 N N . GLY A 1 104 ? -10.028 0.312 19.653 1.00 90.50 104 GLY A N 1
ATOM 838 C CA . GLY A 1 104 ? -10.109 1.226 20.792 1.00 90.50 104 GLY A CA 1
ATOM 839 C C . GLY A 1 104 ? -9.599 2.625 20.468 1.00 90.50 104 GLY A C 1
ATOM 840 O O . GLY A 1 104 ? -9.236 2.910 19.329 1.00 90.50 104 GLY A O 1
ATOM 841 N N . GLY A 1 105 ? -9.539 3.475 21.493 1.00 88.00 105 GLY A N 1
ATOM 842 C CA . GLY A 1 105 ? -9.119 4.873 21.366 1.00 88.00 105 GLY A CA 1
ATOM 843 C C . GLY A 1 105 ? -10.156 5.730 20.641 1.00 88.00 105 GLY A C 1
ATOM 844 O O . GLY A 1 105 ? -11.336 5.379 20.605 1.00 88.00 105 GLY A O 1
ATOM 845 N N . ASP A 1 106 ? -9.711 6.841 20.058 1.00 84.62 106 ASP A N 1
ATOM 846 C CA . ASP A 1 106 ? -10.579 7.825 19.387 1.00 84.62 106 ASP A CA 1
ATOM 847 C C . ASP A 1 106 ? -11.375 7.216 18.232 1.00 84.62 106 ASP A C 1
ATOM 849 O O . ASP A 1 106 ? -12.508 7.605 17.976 1.00 84.62 106 ASP A O 1
ATOM 853 N N . LEU A 1 107 ? -10.815 6.182 17.602 1.00 83.06 107 LEU A N 1
ATOM 854 C CA . LEU A 1 107 ? -11.468 5.436 16.533 1.00 83.06 107 LEU A CA 1
ATOM 855 C C . LEU A 1 107 ? -12.759 4.755 17.011 1.00 83.06 107 LEU A C 1
ATOM 857 O O . LEU A 1 107 ? -13.642 4.515 16.208 1.00 83.06 107 LEU A O 1
ATOM 861 N N . ASN A 1 108 ? -12.897 4.439 18.301 1.00 85.19 108 ASN A N 1
ATOM 862 C CA . ASN A 1 108 ? -14.074 3.761 18.846 1.00 85.19 108 ASN A CA 1
ATOM 863 C C . ASN A 1 108 ? -14.582 4.458 20.114 1.00 85.19 108 ASN A C 1
ATOM 865 O O . ASN A 1 108 ? -14.651 3.842 21.178 1.00 85.19 108 ASN A O 1
ATOM 869 N N . TYR A 1 109 ? -14.884 5.756 20.014 1.00 83.56 109 TYR A N 1
ATOM 870 C CA . TYR A 1 109 ? -15.486 6.560 21.089 1.00 83.56 109 TYR A CA 1
ATOM 871 C C . TYR A 1 109 ? -14.714 6.502 22.422 1.00 83.56 109 TYR A C 1
ATOM 873 O O . TYR A 1 109 ? -15.296 6.395 23.501 1.00 83.56 109 TYR A O 1
ATOM 881 N N . GLY A 1 110 ? -13.379 6.494 22.358 1.00 86.50 110 GLY A N 1
ATOM 882 C CA . GLY A 1 110 ? -12.514 6.434 23.540 1.00 86.50 110 GLY A CA 1
ATOM 883 C C . GLY A 1 110 ? -12.493 5.070 24.242 1.00 86.50 110 GLY A C 1
ATOM 884 O O . GLY A 1 110 ? -11.940 4.941 25.339 1.00 86.50 110 GLY A O 1
ATOM 885 N N . LYS A 1 111 ? -13.070 4.024 23.634 1.00 89.50 111 LYS A N 1
ATOM 886 C CA . LYS A 1 111 ? -13.138 2.685 24.224 1.00 89.50 111 LYS A CA 1
ATOM 887 C C . LYS A 1 111 ? -11.738 2.145 24.505 1.00 89.50 111 LYS A C 1
ATOM 889 O O . LYS A 1 111 ? -10.902 2.005 23.611 1.00 89.50 111 LYS A O 1
ATOM 894 N N . LYS A 1 112 ? -11.483 1.783 25.763 1.00 93.50 112 LYS A N 1
ATOM 895 C CA . LYS A 1 112 ? -10.230 1.141 26.176 1.00 93.50 112 LYS A CA 1
ATOM 896 C C . LYS A 1 112 ? -10.309 -0.361 25.930 1.00 93.50 112 LYS A C 1
ATOM 898 O O . LYS A 1 112 ? -11.199 -1.034 26.448 1.00 93.50 112 LYS A O 1
ATOM 903 N N . ILE A 1 113 ? -9.352 -0.896 25.176 1.00 93.06 113 ILE A N 1
ATOM 904 C CA . ILE A 1 113 ? -9.248 -2.332 24.903 1.00 93.06 113 ILE A CA 1
ATOM 905 C C . ILE A 1 113 ? -8.053 -2.906 25.656 1.00 93.06 113 ILE A C 1
ATOM 907 O O . ILE A 1 113 ? -6.920 -2.451 25.509 1.00 93.06 113 ILE A O 1
ATOM 911 N N . ALA A 1 114 ? -8.296 -3.939 26.460 1.00 93.12 114 ALA A N 1
ATOM 912 C CA . ALA A 1 114 ? -7.226 -4.630 27.163 1.00 93.12 114 ALA A CA 1
ATOM 913 C C . ALA A 1 114 ? -6.291 -5.336 26.164 1.00 93.12 114 ALA A C 1
ATOM 915 O O . ALA A 1 114 ? -6.741 -6.160 25.367 1.00 93.12 114 ALA A O 1
ATOM 916 N N . LEU A 1 115 ? -4.975 -5.119 26.275 1.00 91.44 115 LEU A N 1
ATOM 917 C CA . LEU A 1 115 ? -3.967 -5.800 25.441 1.00 91.44 115 LEU A CA 1
ATOM 918 C C . LEU A 1 115 ? -4.110 -7.329 25.474 1.00 91.44 115 LEU A C 1
ATOM 920 O O . LEU A 1 115 ? -3.892 -8.009 24.473 1.00 91.44 115 LEU A O 1
ATOM 924 N N . ARG A 1 116 ? -4.516 -7.885 26.624 1.00 94.44 116 ARG A N 1
ATOM 925 C CA . ARG A 1 116 ? -4.791 -9.319 26.782 1.00 94.44 116 ARG A CA 1
ATOM 926 C C . ARG A 1 116 ? -5.927 -9.796 25.874 1.00 94.44 116 ARG A C 1
ATOM 928 O O . ARG A 1 116 ? -5.837 -10.915 25.382 1.00 94.44 116 ARG A O 1
ATOM 935 N N . LYS A 1 117 ? -6.956 -8.975 25.634 1.00 93.06 117 LYS A N 1
ATOM 936 C CA . LYS A 1 117 ? -8.057 -9.293 24.713 1.00 93.06 117 LYS A CA 1
ATOM 937 C C . LYS A 1 117 ? -7.542 -9.393 23.277 1.00 93.06 117 LYS A C 1
ATOM 939 O O . LYS A 1 117 ? -7.758 -10.414 22.637 1.00 93.06 117 LYS A O 1
ATOM 944 N N . ILE A 1 118 ? -6.755 -8.408 22.835 1.00 91.69 118 ILE A N 1
ATOM 945 C CA . ILE A 1 118 ? -6.124 -8.403 21.503 1.00 91.69 118 ILE A CA 1
ATOM 946 C C . ILE A 1 118 ? -5.235 -9.639 21.320 1.00 91.69 118 ILE A C 1
ATOM 948 O O . ILE A 1 118 ? -5.404 -10.387 20.366 1.00 91.69 118 ILE A O 1
ATOM 952 N N . LYS A 1 119 ? -4.340 -9.923 22.277 1.00 91.31 119 LYS A N 1
ATOM 953 C CA . LYS A 1 119 ? -3.419 -11.077 22.208 1.00 91.31 119 LYS A CA 1
ATOM 954 C C . LYS A 1 119 ? -4.131 -12.437 22.190 1.00 91.31 119 LYS A C 1
ATOM 956 O O . LYS A 1 119 ? -3.587 -13.408 21.650 1.00 91.31 119 LYS A O 1
ATOM 961 N N . ARG A 1 120 ? -5.299 -12.526 22.837 1.00 93.81 120 ARG A N 1
ATOM 962 C CA . ARG A 1 120 ? -6.117 -13.746 22.924 1.00 93.81 120 ARG A CA 1
ATOM 963 C C . ARG A 1 120 ? -7.040 -13.939 21.732 1.00 93.81 120 ARG A C 1
ATOM 965 O O . ARG A 1 120 ? -7.419 -15.079 21.494 1.00 93.81 120 ARG A O 1
ATOM 972 N N . SER A 1 121 ? -7.366 -12.884 20.990 1.00 92.50 121 SER A N 1
ATOM 973 C CA . SER A 1 121 ? -8.082 -13.041 19.730 1.00 92.50 121 SER A CA 1
ATOM 974 C C . SER A 1 121 ? -7.192 -13.762 18.719 1.00 92.50 121 SER A C 1
ATOM 976 O O . SER A 1 121 ? -6.055 -13.351 18.480 1.00 92.50 121 SER A O 1
ATOM 978 N N . LYS A 1 122 ? -7.687 -14.877 18.173 1.00 92.75 122 LYS A N 1
ATOM 979 C CA . LYS A 1 122 ? -6.974 -15.720 17.196 1.00 92.75 122 LYS A CA 1
ATOM 980 C C . LYS A 1 122 ? -7.670 -15.785 15.839 1.00 92.75 122 LYS A C 1
ATOM 982 O O . LYS A 1 122 ? -7.216 -16.516 14.967 1.00 92.75 122 LYS A O 1
ATOM 987 N N . SER A 1 123 ? -8.747 -15.030 15.659 1.00 92.69 123 SER A N 1
ATOM 988 C CA . SER A 1 123 ? -9.550 -15.046 14.443 1.00 92.69 123 SER A CA 1
ATOM 989 C C . SER A 1 123 ? -10.118 -13.666 14.139 1.00 92.69 123 SER A C 1
ATOM 991 O O . SER A 1 123 ? -10.398 -12.873 15.040 1.00 92.69 123 SER A O 1
ATOM 993 N N . TRP A 1 124 ? -10.318 -13.402 12.851 1.00 95.12 124 TRP A N 1
ATOM 994 C CA . TRP A 1 124 ? -11.121 -12.278 12.381 1.00 95.12 124 TRP A CA 1
ATOM 995 C C . TRP A 1 124 ? -12.611 -12.540 12.610 1.00 95.12 124 TRP A C 1
ATOM 997 O O . TRP A 1 124 ? -13.021 -13.666 12.901 1.00 95.12 124 TRP A O 1
ATOM 1007 N N . TYR A 1 125 ? -13.429 -11.498 12.479 1.00 95.62 125 TYR A N 1
ATOM 1008 C CA . TYR A 1 125 ? -14.876 -11.637 12.565 1.00 95.62 125 TYR A CA 1
ATOM 1009 C C . TYR A 1 125 ? -15.402 -12.473 11.386 1.00 95.62 125 TYR A C 1
ATOM 1011 O O . TYR A 1 125 ? -15.147 -12.149 10.227 1.00 95.62 125 TYR A O 1
ATOM 1019 N N . ASN A 1 126 ? -16.159 -13.532 11.670 1.00 93.94 126 ASN A N 1
ATOM 1020 C CA . ASN A 1 126 ? -16.693 -14.468 10.670 1.00 93.94 126 ASN A CA 1
ATOM 1021 C C . ASN A 1 126 ? -18.231 -14.578 10.680 1.00 93.94 126 ASN A C 1
ATOM 1023 O O . ASN A 1 126 ? -18.782 -15.397 9.952 1.00 93.94 126 ASN A O 1
ATOM 1027 N N . GLY A 1 127 ? -18.922 -13.766 11.488 1.00 91.38 127 GLY A N 1
ATOM 1028 C CA . GLY A 1 127 ? -20.384 -13.765 11.582 1.00 91.38 127 GLY A CA 1
ATOM 1029 C C . GLY A 1 127 ? -21.093 -12.968 10.477 1.00 91.38 127 GLY A C 1
ATOM 1030 O O . GLY A 1 127 ? -20.468 -12.359 9.603 1.00 91.38 127 GLY A O 1
ATOM 1031 N N . ASN A 1 128 ? -22.426 -12.919 10.580 1.00 91.75 128 ASN A N 1
ATOM 1032 C CA . ASN A 1 128 ? -23.330 -12.191 9.674 1.00 91.75 128 ASN A CA 1
ATOM 1033 C C . ASN A 1 128 ? -23.678 -10.770 10.157 1.00 91.75 128 ASN A C 1
ATOM 1035 O O . ASN A 1 128 ? -24.686 -10.203 9.744 1.00 91.75 128 ASN A O 1
ATOM 1039 N N . GLY A 1 129 ? -22.878 -10.205 11.063 1.00 91.94 129 GLY A N 1
ATOM 1040 C CA . GLY A 1 129 ? -23.095 -8.864 11.602 1.00 91.94 129 GLY A CA 1
ATOM 1041 C C . GLY A 1 129 ? -22.969 -7.743 10.570 1.00 91.94 129 GLY A C 1
ATOM 1042 O O . GLY A 1 129 ? -22.695 -7.956 9.384 1.00 91.94 129 GLY A O 1
ATOM 1043 N N . LYS A 1 130 ? -23.148 -6.515 11.044 1.00 91.31 130 LYS A N 1
ATOM 1044 C CA . LYS A 1 130 ? -23.124 -5.287 10.252 1.00 91.31 130 LYS A CA 1
ATOM 1045 C C . LYS A 1 130 ? -21.749 -4.619 10.311 1.00 91.31 130 LYS A C 1
ATOM 1047 O O . LYS A 1 130 ? -21.105 -4.567 11.362 1.00 91.31 130 LYS A O 1
ATOM 1052 N N . SER A 1 131 ? -21.317 -4.082 9.169 1.00 89.88 131 SER A N 1
ATOM 1053 C CA . SER A 1 131 ? -20.100 -3.263 9.089 1.00 89.88 131 SER A CA 1
ATOM 1054 C C . SER A 1 131 ? -20.229 -2.026 9.983 1.00 89.88 131 SER A C 1
ATOM 1056 O O . SER A 1 131 ? -21.324 -1.495 10.149 1.00 89.88 131 SER A O 1
ATOM 1058 N N . ASP A 1 132 ? -19.115 -1.591 10.564 1.00 87.88 132 ASP A N 1
ATOM 1059 C CA . ASP A 1 132 ? -18.977 -0.485 11.521 1.00 87.88 132 ASP A CA 1
ATOM 1060 C C . ASP A 1 132 ? -19.791 -0.630 12.823 1.00 87.88 132 ASP A C 1
ATOM 1062 O O . ASP A 1 132 ? -19.806 0.280 13.646 1.00 87.88 132 ASP A O 1
ATOM 1066 N N . THR A 1 133 ? -20.426 -1.785 13.048 1.00 89.31 133 THR A N 1
ATOM 1067 C CA . THR A 1 133 ? -21.104 -2.136 14.310 1.00 89.31 133 THR A CA 1
ATOM 1068 C C . THR A 1 133 ? -20.460 -3.367 14.942 1.00 89.31 133 THR A C 1
ATOM 1070 O O . THR A 1 133 ? -19.974 -3.309 16.069 1.00 89.31 133 THR A O 1
ATOM 1073 N N . ASP A 1 134 ? -20.395 -4.470 14.194 1.00 92.81 134 ASP A N 1
ATOM 1074 C CA . ASP A 1 134 ? -19.817 -5.735 14.659 1.00 92.81 134 ASP A CA 1
ATOM 1075 C C . ASP A 1 134 ? -18.351 -5.881 14.229 1.00 92.81 134 ASP A C 1
ATOM 1077 O O . ASP A 1 134 ? -17.502 -6.389 14.969 1.00 92.81 134 ASP A O 1
ATOM 1081 N N . TYR A 1 135 ? -18.032 -5.397 13.028 1.00 94.19 135 TYR A N 1
ATOM 1082 C CA . TYR A 1 135 ? -16.689 -5.423 12.457 1.00 94.19 135 TYR A CA 1
ATOM 1083 C C . TYR A 1 135 ? -16.438 -4.224 11.546 1.00 94.19 135 TYR A C 1
ATOM 1085 O O . TYR A 1 135 ? -17.373 -3.631 11.025 1.00 94.19 135 TYR A O 1
ATOM 1093 N N . VAL A 1 136 ? -15.171 -3.923 11.284 1.00 91.81 136 VAL A N 1
ATOM 1094 C CA . VAL A 1 136 ? -14.746 -2.977 10.249 1.00 91.81 136 VAL A CA 1
ATOM 1095 C C . VAL A 1 136 ? -14.099 -3.758 9.108 1.00 91.81 136 VAL A C 1
ATOM 1097 O O . VAL A 1 136 ? -13.229 -4.602 9.347 1.00 91.81 136 VAL A O 1
ATOM 1100 N N . LYS A 1 137 ? -14.540 -3.517 7.867 1.00 91.31 137 LYS A N 1
ATOM 1101 C CA . LYS A 1 137 ? -13.871 -4.061 6.676 1.00 91.31 137 LYS A CA 1
ATOM 1102 C C . LYS A 1 137 ? -12.488 -3.428 6.556 1.00 91.31 137 LYS A C 1
ATOM 1104 O O . LYS A 1 137 ? -12.354 -2.208 6.619 1.00 91.31 137 LYS A O 1
ATOM 1109 N N . PHE A 1 138 ? -11.477 -4.258 6.368 1.00 90.38 138 PHE A N 1
ATOM 1110 C CA . PHE A 1 138 ? -10.103 -3.823 6.207 1.00 90.38 138 PHE A CA 1
ATOM 1111 C C . PHE A 1 138 ? -9.472 -4.569 5.036 1.00 90.38 138 PHE A C 1
ATOM 1113 O O . PHE A 1 138 ? -9.631 -5.784 4.908 1.00 90.38 138 PHE A O 1
ATOM 1120 N N . GLU A 1 139 ? -8.771 -3.824 4.189 1.00 91.25 139 GLU A N 1
ATOM 1121 C CA . GLU A 1 139 ? -8.084 -4.342 3.012 1.00 91.25 139 GLU A CA 1
ATOM 1122 C C . GLU A 1 139 ? -6.690 -3.722 2.942 1.00 91.25 139 GLU A C 1
ATOM 1124 O O . GLU A 1 139 ? -6.542 -2.513 3.140 1.00 91.25 139 GLU A O 1
ATOM 1129 N N . VAL A 1 140 ? -5.675 -4.541 2.665 1.00 92.75 140 VAL A N 1
ATOM 1130 C CA . VAL A 1 140 ? -4.281 -4.094 2.564 1.00 92.75 140 VAL A CA 1
ATOM 1131 C C . VAL A 1 140 ? -3.513 -4.936 1.555 1.00 92.75 140 VAL A C 1
ATOM 1133 O O . VAL A 1 140 ? -3.737 -6.137 1.433 1.00 92.75 140 VAL A O 1
ATOM 1136 N N . TYR A 1 141 ? -2.561 -4.319 0.860 1.00 93.19 141 TYR A N 1
ATOM 1137 C CA . TYR A 1 141 ? -1.583 -5.054 0.065 1.00 93.19 141 TYR A CA 1
ATOM 1138 C C . TYR A 1 141 ? -0.572 -5.769 0.970 1.00 93.19 141 TYR A C 1
ATOM 1140 O O . TYR A 1 141 ? 0.199 -5.115 1.681 1.00 93.19 141 TYR A O 1
ATOM 1148 N N . ASP A 1 142 ? -0.541 -7.100 0.908 1.00 93.00 142 ASP A N 1
ATOM 1149 C CA . ASP A 1 142 ? 0.358 -7.944 1.696 1.00 93.00 142 ASP A CA 1
ATOM 1150 C C . ASP A 1 142 ? 1.646 -8.280 0.907 1.00 93.00 142 ASP A C 1
ATOM 1152 O O . ASP A 1 142 ? 1.607 -9.024 -0.084 1.00 93.00 142 ASP A O 1
ATOM 1156 N N . PRO A 1 143 ? 2.826 -7.803 1.357 1.00 91.69 143 PRO A N 1
ATOM 1157 C CA . PRO A 1 143 ? 4.109 -8.123 0.731 1.00 91.69 143 PRO A CA 1
ATOM 1158 C C . PRO A 1 143 ? 4.426 -9.624 0.660 1.00 91.69 143 PRO A C 1
ATOM 1160 O O . PRO A 1 143 ? 5.178 -10.060 -0.215 1.00 91.69 143 PRO A O 1
ATOM 1163 N N . VAL A 1 144 ? 3.887 -10.441 1.571 1.00 92.50 144 VAL A N 1
ATOM 1164 C CA . VAL A 1 144 ? 4.058 -11.900 1.554 1.00 92.50 144 VAL A CA 1
ATOM 1165 C C . VAL A 1 144 ? 3.309 -12.509 0.375 1.00 92.50 144 VAL A C 1
ATOM 1167 O O . VAL A 1 144 ? 3.879 -13.358 -0.317 1.00 92.50 144 VAL A O 1
ATOM 1170 N N . LEU A 1 145 ? 2.078 -12.059 0.110 1.00 93.62 145 LEU A N 1
ATOM 1171 C CA . LEU A 1 145 ? 1.296 -12.488 -1.051 1.00 93.62 145 LEU A CA 1
ATOM 1172 C C . LEU A 1 145 ? 1.986 -12.075 -2.355 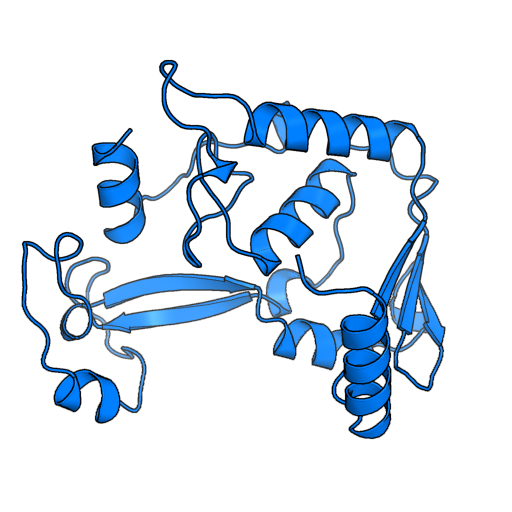1.00 93.62 145 LEU A C 1
ATOM 1174 O O . LEU A 1 145 ? 2.183 -12.921 -3.227 1.00 93.62 145 LEU A O 1
ATOM 1178 N N . MET A 1 146 ? 2.470 -10.831 -2.439 1.00 92.06 146 MET A N 1
ATOM 1179 C CA . MET A 1 146 ? 3.265 -10.343 -3.576 1.00 92.06 146 MET A CA 1
ATOM 1180 C C . MET A 1 146 ? 4.508 -11.209 -3.814 1.00 92.06 146 MET A C 1
ATOM 1182 O O . MET A 1 146 ? 4.747 -11.684 -4.923 1.00 92.06 146 MET A O 1
ATOM 1186 N N . LYS A 1 147 ? 5.292 -11.487 -2.764 1.00 91.12 147 LYS A N 1
ATOM 1187 C CA . LYS A 1 147 ? 6.485 -12.340 -2.864 1.00 91.12 147 LYS A CA 1
ATOM 1188 C C . LYS A 1 147 ? 6.129 -13.744 -3.352 1.00 91.12 147 LYS A C 1
ATOM 1190 O O . LYS A 1 147 ? 6.812 -14.278 -4.222 1.00 91.12 147 LYS A O 1
ATOM 1195 N N . ASN A 1 148 ? 5.086 -14.345 -2.783 1.00 90.69 148 ASN A N 1
ATOM 1196 C CA . ASN A 1 148 ? 4.628 -15.681 -3.163 1.00 90.69 148 ASN A CA 1
ATOM 1197 C C . ASN A 1 148 ? 4.135 -15.722 -4.613 1.00 90.69 148 ASN A C 1
ATOM 1199 O O . ASN A 1 148 ? 4.313 -16.728 -5.294 1.00 90.69 148 ASN A O 1
ATOM 1203 N N . TRP A 1 149 ? 3.543 -14.636 -5.097 1.00 89.50 149 TRP A N 1
ATOM 1204 C CA . TRP A 1 149 ? 3.181 -14.502 -6.497 1.00 89.50 149 TRP A CA 1
ATOM 1205 C C . TRP A 1 149 ? 4.423 -14.461 -7.402 1.00 89.50 149 TRP A C 1
ATOM 1207 O O . TRP A 1 149 ? 4.517 -15.271 -8.321 1.00 89.50 149 TRP A O 1
ATOM 1217 N N . ILE A 1 150 ? 5.437 -13.639 -7.085 1.00 88.12 150 ILE A N 1
ATOM 1218 C CA . ILE A 1 150 ? 6.696 -13.562 -7.863 1.00 88.12 150 ILE A CA 1
ATOM 1219 C C . ILE A 1 150 ? 7.398 -14.928 -7.928 1.00 88.12 150 ILE A C 1
ATOM 1221 O O . ILE A 1 150 ? 7.989 -15.301 -8.944 1.00 88.12 150 ILE A O 1
ATOM 1225 N N . THR A 1 151 ? 7.372 -15.697 -6.836 1.00 86.31 151 THR A N 1
ATOM 1226 C CA . THR A 1 151 ? 8.018 -17.015 -6.815 1.00 86.31 151 THR A CA 1
ATOM 1227 C C . THR A 1 151 ? 7.270 -18.045 -7.652 1.00 86.31 151 THR A C 1
ATOM 1229 O O . THR A 1 151 ? 7.929 -18.882 -8.275 1.00 86.31 151 THR A O 1
ATOM 1232 N N . ARG A 1 152 ? 5.934 -17.979 -7.697 1.00 85.50 152 ARG A N 1
ATOM 1233 C CA . ARG A 1 152 ? 5.074 -18.932 -8.415 1.00 85.50 152 ARG A CA 1
ATOM 1234 C C . ARG A 1 152 ? 4.917 -18.623 -9.897 1.00 85.50 152 ARG A C 1
ATOM 1236 O O . ARG A 1 152 ? 4.806 -19.568 -10.669 1.00 85.50 152 ARG A O 1
ATOM 1243 N N . ILE A 1 153 ? 4.902 -17.350 -10.290 1.00 78.12 153 ILE A N 1
ATOM 1244 C CA . ILE A 1 153 ? 4.661 -16.985 -11.686 1.00 78.12 153 ILE A CA 1
ATOM 1245 C C . ILE A 1 153 ? 5.777 -17.531 -12.578 1.00 78.12 153 ILE A C 1
ATOM 1247 O O . ILE A 1 153 ? 6.958 -17.448 -12.225 1.00 78.12 153 ILE A O 1
ATOM 1251 N N . ASP A 1 154 ? 5.411 -18.136 -13.702 1.00 63.91 154 ASP A N 1
ATOM 1252 C CA . ASP A 1 154 ? 6.382 -18.545 -14.711 1.00 63.91 154 ASP A CA 1
ATOM 1253 C C . ASP A 1 154 ? 6.738 -17.339 -15.591 1.00 63.91 154 ASP A C 1
ATOM 1255 O O . ASP A 1 154 ? 5.896 -16.472 -15.841 1.00 63.91 154 ASP A O 1
ATOM 1259 N N . GLY A 1 155 ? 7.990 -17.251 -16.045 1.00 57.16 155 GLY A N 1
ATOM 1260 C CA . GLY A 1 155 ? 8.458 -16.124 -16.860 1.00 57.16 155 GLY A CA 1
ATOM 1261 C C . GLY A 1 155 ? 7.659 -15.959 -18.158 1.00 57.16 155 GLY A C 1
ATOM 1262 O O . GLY A 1 155 ? 7.491 -14.847 -18.631 1.00 57.16 155 GLY A O 1
ATOM 1263 N N . SER A 1 156 ? 7.100 -17.048 -18.684 1.00 52.84 156 SER A N 1
ATOM 1264 C CA . SER A 1 156 ? 6.194 -17.078 -19.840 1.00 52.84 156 SER A CA 1
ATOM 1265 C C . SER A 1 156 ? 4.786 -16.531 -19.555 1.00 52.84 156 SER A C 1
ATOM 1267 O O . SER A 1 156 ? 4.166 -15.964 -20.447 1.00 52.84 156 SER A O 1
ATOM 1269 N N . ASN A 1 157 ? 4.288 -16.646 -18.318 1.00 54.72 157 ASN A N 1
ATOM 1270 C CA . ASN A 1 157 ? 2.925 -16.251 -17.921 1.00 54.72 157 ASN A CA 1
ATOM 1271 C C . ASN A 1 157 ? 2.807 -14.783 -17.486 1.00 54.72 157 ASN A C 1
ATOM 1273 O O . ASN A 1 157 ? 1.747 -14.351 -17.047 1.00 54.72 157 ASN A O 1
ATOM 1277 N N . SER A 1 158 ? 3.894 -14.016 -17.555 1.00 55.00 158 SER A N 1
ATOM 1278 C CA . SER A 1 158 ? 3.939 -12.643 -17.036 1.00 55.00 158 SER A CA 1
ATOM 1279 C C . SER A 1 158 ? 3.639 -11.573 -18.097 1.00 55.00 158 SER A C 1
ATOM 1281 O O . SER A 1 158 ? 3.811 -10.391 -17.806 1.00 55.00 158 SER A O 1
ATOM 1283 N N . GLY A 1 159 ? 3.256 -11.969 -19.320 1.00 61.69 159 GLY A N 1
ATOM 1284 C CA . GLY A 1 159 ? 3.024 -11.084 -20.470 1.00 61.69 159 GLY A CA 1
ATOM 1285 C C . GLY A 1 159 ? 4.298 -10.364 -20.927 1.00 61.69 159 GLY A C 1
ATOM 1286 O O . GLY A 1 159 ? 4.953 -10.787 -21.874 1.00 61.69 159 GLY A O 1
ATOM 1287 N N . A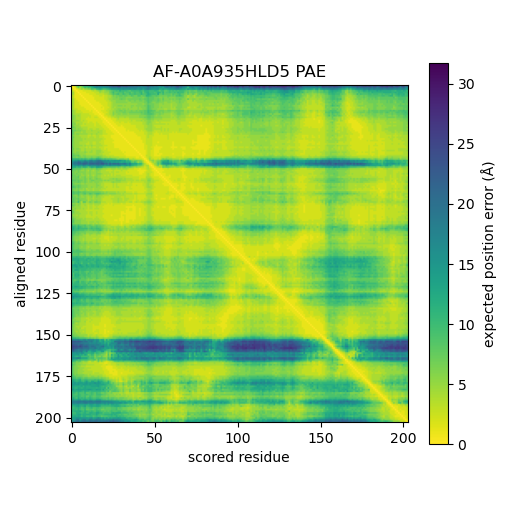SN A 1 160 ? 4.690 -9.328 -20.181 1.00 60.19 160 ASN A N 1
ATOM 1288 C CA . ASN A 1 160 ? 5.834 -8.446 -20.439 1.00 60.19 160 ASN A CA 1
ATOM 1289 C C . ASN A 1 160 ? 7.051 -8.741 -19.537 1.00 60.19 160 ASN A C 1
ATOM 1291 O O . ASN A 1 160 ? 7.957 -7.914 -19.412 1.00 60.19 160 ASN A O 1
ATOM 1295 N N . GLY A 1 161 ? 7.042 -9.869 -18.819 1.00 64.75 161 GLY A N 1
ATOM 1296 C CA . GLY A 1 161 ? 7.990 -10.159 -17.744 1.00 64.75 161 GLY A CA 1
ATOM 1297 C C . GLY A 1 161 ? 9.069 -11.184 -18.103 1.00 64.75 161 GLY A C 1
ATOM 1298 O O . GLY A 1 161 ? 8.760 -12.239 -18.636 1.00 64.75 161 GLY A O 1
ATOM 1299 N N . ARG A 1 162 ? 10.333 -10.952 -17.718 1.00 68.94 162 ARG A N 1
ATOM 1300 C CA . ARG A 1 162 ? 11.387 -11.988 -17.694 1.00 68.94 162 ARG A CA 1
ATOM 1301 C C . ARG A 1 162 ? 11.732 -12.367 -16.259 1.00 68.94 162 ARG A C 1
ATOM 1303 O O . ARG A 1 162 ? 12.138 -11.513 -15.466 1.00 68.94 162 ARG A O 1
ATOM 1310 N N . LYS A 1 163 ? 11.637 -13.660 -15.939 1.00 72.38 163 LYS A N 1
ATOM 1311 C CA . LYS A 1 163 ? 12.015 -14.196 -14.625 1.00 72.38 163 LYS A C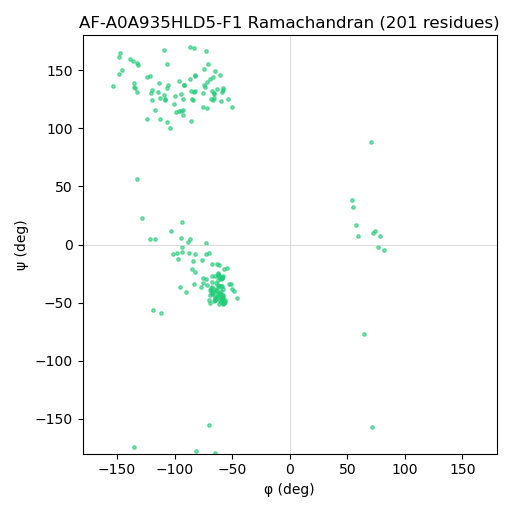A 1
ATOM 1312 C C . LYS A 1 163 ? 13.511 -14.508 -14.558 1.00 72.38 163 LYS A C 1
ATOM 1314 O O . LYS A 1 163 ? 14.056 -15.170 -15.440 1.00 72.38 163 LYS A O 1
ATOM 1319 N N . VAL A 1 164 ? 14.167 -14.065 -13.489 1.00 75.81 164 VAL A N 1
ATOM 1320 C CA . VAL A 1 164 ? 15.522 -14.486 -13.107 1.00 75.81 164 VAL A CA 1
ATOM 1321 C C . VAL A 1 164 ? 15.429 -15.237 -11.788 1.00 75.81 164 VAL A C 1
ATOM 1323 O O . VAL A 1 164 ? 14.790 -14.782 -10.837 1.00 75.81 164 VAL A O 1
ATOM 1326 N N . ASN A 1 165 ? 16.059 -16.406 -11.738 1.00 68.75 165 ASN A N 1
ATOM 1327 C CA . ASN A 1 165 ? 16.082 -17.229 -10.541 1.00 68.75 165 ASN A CA 1
ATOM 1328 C C . ASN A 1 165 ? 17.323 -16.895 -9.698 1.00 68.75 165 ASN A C 1
ATOM 1330 O O . ASN A 1 165 ? 18.425 -16.788 -10.224 1.00 68.75 165 ASN A O 1
ATOM 1334 N N . ASN A 1 166 ? 17.113 -16.794 -8.381 1.00 72.12 166 ASN A N 1
ATOM 1335 C CA . ASN A 1 166 ? 18.115 -16.570 -7.329 1.00 72.12 166 ASN A CA 1
ATOM 1336 C C . ASN A 1 166 ? 18.780 -15.164 -7.262 1.00 72.12 166 ASN A C 1
ATOM 1338 O O . ASN A 1 166 ? 19.872 -14.970 -7.793 1.00 72.12 166 ASN A O 1
ATOM 1342 N N . PRO A 1 167 ? 18.191 -14.198 -6.523 1.00 83.38 167 PRO A N 1
ATOM 1343 C CA . PRO A 1 167 ? 16.864 -14.253 -5.907 1.00 83.38 167 PRO A CA 1
ATOM 1344 C C . PRO A 1 167 ? 15.759 -14.181 -6.973 1.00 83.38 167 PRO A C 1
ATOM 1346 O O . PRO A 1 167 ? 16.003 -13.630 -8.045 1.00 83.38 167 PRO A O 1
ATOM 1349 N N . PRO A 1 168 ? 14.551 -14.708 -6.694 1.00 87.38 168 PRO A N 1
ATOM 1350 C CA . PRO A 1 168 ? 13.402 -14.560 -7.583 1.00 87.38 168 PRO A CA 1
ATOM 1351 C C . PRO A 1 168 ? 13.211 -13.094 -7.978 1.00 87.38 168 PRO A C 1
ATOM 1353 O O . PRO A 1 168 ? 13.008 -12.234 -7.117 1.00 87.38 168 PRO A O 1
ATOM 1356 N N . ARG A 1 169 ? 13.316 -12.806 -9.272 1.00 88.06 169 ARG A N 1
ATOM 1357 C CA . ARG A 1 169 ? 13.153 -11.464 -9.824 1.00 88.06 169 ARG A CA 1
ATOM 1358 C C . ARG A 1 169 ? 12.287 -11.516 -11.065 1.00 88.06 169 ARG A C 1
ATOM 1360 O O . ARG A 1 169 ? 12.482 -12.395 -11.899 1.00 88.06 169 ARG A O 1
ATOM 1367 N N . LEU A 1 170 ? 11.396 -10.545 -11.193 1.00 88.44 170 LEU A N 1
ATOM 1368 C CA . LEU A 1 170 ? 10.597 -10.319 -12.384 1.00 88.44 170 LEU A CA 1
ATOM 1369 C C . LEU A 1 170 ? 10.952 -8.954 -12.973 1.00 88.44 170 LEU A C 1
ATOM 1371 O O . LEU A 1 170 ? 10.759 -7.934 -12.322 1.00 88.44 170 LEU A O 1
ATOM 1375 N N . ASN A 1 171 ? 11.509 -8.937 -14.179 1.00 88.62 171 ASN A N 1
ATOM 1376 C CA . ASN A 1 171 ? 11.751 -7.698 -14.914 1.00 88.62 171 ASN A CA 1
ATOM 1377 C C . ASN A 1 171 ? 10.583 -7.485 -15.866 1.00 88.62 171 ASN A C 1
ATOM 1379 O O . ASN A 1 171 ? 10.413 -8.304 -16.761 1.00 88.62 171 ASN A O 1
ATOM 1383 N N . MET A 1 172 ? 9.797 -6.437 -15.669 1.00 88.50 172 MET A N 1
ATOM 1384 C CA . MET A 1 172 ? 8.650 -6.104 -16.500 1.00 88.50 172 MET A CA 1
ATOM 1385 C C . MET A 1 172 ? 8.946 -4.896 -17.379 1.00 88.50 172 MET A C 1
ATOM 1387 O O . MET A 1 172 ? 9.463 -3.888 -16.892 1.00 88.50 172 MET A O 1
ATOM 1391 N N . ASP A 1 173 ? 8.579 -4.990 -18.652 1.00 90.62 173 ASP A N 1
ATOM 1392 C CA . ASP A 1 173 ? 8.695 -3.887 -19.600 1.00 90.62 173 ASP A CA 1
ATOM 1393 C C . ASP A 1 173 ? 7.348 -3.180 -19.812 1.00 90.62 173 ASP A C 1
ATOM 1395 O O . ASP A 1 173 ? 6.357 -3.792 -20.211 1.00 90.62 173 ASP A O 1
ATOM 1399 N N . TYR A 1 174 ? 7.320 -1.884 -19.518 1.00 92.06 174 TYR A N 1
ATOM 1400 C CA . TYR A 1 174 ? 6.184 -0.980 -19.697 1.00 92.06 174 TYR A CA 1
ATOM 1401 C C . TYR A 1 174 ? 6.595 0.277 -20.480 1.00 92.06 174 TYR A C 1
ATOM 1403 O O . TYR A 1 174 ? 5.946 1.319 -20.392 1.00 92.06 174 TYR A O 1
ATOM 1411 N N . THR A 1 175 ? 7.676 0.204 -21.259 1.00 93.06 175 THR A N 1
ATOM 1412 C CA . THR A 1 175 ? 8.168 1.332 -22.067 1.00 93.06 175 THR A CA 1
ATOM 1413 C C . THR A 1 175 ? 7.174 1.792 -23.137 1.00 93.06 175 THR A C 1
ATOM 1415 O O . THR A 1 175 ? 7.144 2.976 -23.457 1.00 93.06 175 THR A O 1
ATOM 1418 N N . GLU A 1 176 ? 6.273 0.923 -23.594 1.00 92.00 176 GLU A N 1
ATOM 1419 C CA . GLU A 1 176 ? 5.241 1.260 -24.590 1.00 92.00 176 GLU A CA 1
ATOM 1420 C C . GLU A 1 176 ? 3.888 1.681 -23.983 1.00 92.00 176 GLU A C 1
ATOM 1422 O O . GLU A 1 176 ? 2.953 2.036 -24.706 1.00 92.00 176 GLU A O 1
ATOM 1427 N N . VAL A 1 177 ? 3.745 1.661 -22.652 1.00 90.44 177 VAL A N 1
ATOM 1428 C CA . VAL A 1 177 ? 2.476 2.025 -22.009 1.00 90.44 177 VAL A CA 1
ATOM 1429 C C . VAL A 1 177 ? 2.239 3.526 -22.047 1.00 90.44 177 VAL A C 1
ATOM 1431 O O . VAL A 1 177 ? 3.116 4.341 -21.770 1.00 90.44 177 VAL A O 1
ATOM 1434 N N . ARG A 1 178 ? 0.999 3.902 -22.356 1.00 87.94 178 ARG A N 1
ATOM 1435 C CA . ARG A 1 178 ? 0.531 5.280 -22.235 1.00 87.94 178 ARG A CA 1
ATOM 1436 C C . ARG A 1 178 ? -0.110 5.445 -20.859 1.00 87.94 178 ARG A C 1
ATOM 1438 O O . ARG A 1 178 ? -1.155 4.832 -20.635 1.00 87.94 178 ARG A O 1
ATOM 1445 N N . PRO A 1 179 ? 0.492 6.220 -19.942 1.00 84.50 179 PRO A N 1
ATOM 1446 C CA . PRO A 1 179 ? -0.100 6.424 -18.633 1.00 84.50 179 PRO A CA 1
ATOM 1447 C C . PRO A 1 179 ? -1.422 7.185 -18.762 1.00 84.50 179 PRO A C 1
ATOM 1449 O O . PRO A 1 179 ? -1.611 7.991 -19.678 1.00 84.50 179 PRO A O 1
ATOM 1452 N N . LEU A 1 180 ? -2.347 6.904 -17.847 1.00 78.12 180 LEU A N 1
ATOM 1453 C CA . LEU A 1 180 ? -3.584 7.667 -17.721 1.00 78.12 180 LEU A CA 1
ATOM 1454 C C . LEU A 1 180 ? -3.281 9.021 -17.068 1.00 78.12 180 LEU A C 1
ATOM 1456 O O . LEU A 1 180 ? -2.360 9.125 -16.262 1.00 78.12 180 LEU A O 1
ATOM 1460 N N . ASP A 1 181 ? -4.077 10.045 -17.386 1.00 82.56 181 ASP A N 1
ATOM 1461 C CA . ASP A 1 181 ? -4.015 11.324 -16.669 1.00 82.56 181 ASP A CA 1
ATOM 1462 C C . ASP A 1 181 ? -4.284 11.089 -15.177 1.00 82.56 181 ASP A C 1
ATOM 1464 O O . ASP A 1 181 ? -5.255 10.413 -14.826 1.00 82.56 181 ASP A O 1
ATOM 1468 N N . LEU A 1 182 ? -3.460 11.667 -14.300 1.00 80.00 182 LEU A N 1
ATOM 1469 C CA . LEU A 1 182 ? -3.573 11.540 -12.847 1.00 80.00 182 LEU A CA 1
ATOM 1470 C C . LEU A 1 182 ? -4.999 11.784 -12.333 1.00 80.00 182 LEU A C 1
ATOM 1472 O O . LEU A 1 182 ? -5.475 11.044 -11.473 1.00 80.00 182 LEU A O 1
ATOM 1476 N N . LYS A 1 183 ? -5.714 12.770 -12.893 1.00 77.94 183 LYS A N 1
ATOM 1477 C CA . LYS A 1 183 ? -7.114 13.064 -12.529 1.00 77.94 183 LYS A CA 1
ATOM 1478 C C . LYS A 1 183 ? -8.081 11.916 -12.822 1.00 77.94 183 LYS A C 1
ATOM 1480 O O . LYS A 1 183 ? -9.142 11.844 -12.218 1.00 77.94 183 LYS A O 1
ATOM 1485 N N . SER A 1 184 ? -7.736 11.041 -13.761 1.00 78.62 184 SER A N 1
ATOM 1486 C CA . SER A 1 184 ? -8.516 9.843 -14.091 1.00 78.62 184 SER A CA 1
ATOM 1487 C C . SER A 1 184 ? -8.217 8.679 -13.141 1.00 78.62 184 SER A C 1
ATOM 1489 O O . SER A 1 184 ? -9.039 7.772 -12.988 1.00 78.62 184 SER A O 1
ATOM 1491 N N . VAL A 1 185 ? -7.036 8.686 -12.514 1.00 80.81 185 VAL A N 1
ATOM 1492 C CA . VAL A 1 185 ? -6.580 7.640 -11.589 1.00 80.81 185 VAL A CA 1
ATOM 1493 C C . VAL A 1 185 ? -6.995 7.963 -10.153 1.00 80.81 185 VAL A C 1
ATOM 1495 O O . VAL A 1 185 ? -7.446 7.067 -9.438 1.00 80.81 185 VAL A O 1
ATOM 1498 N N . MET A 1 186 ? -6.891 9.232 -9.746 1.00 88.00 186 MET A N 1
ATOM 1499 C CA . MET A 1 186 ? -7.358 9.694 -8.441 1.00 88.00 186 MET A CA 1
ATOM 1500 C C . MET A 1 186 ? -8.884 9.761 -8.397 1.00 88.00 186 MET A C 1
ATOM 1502 O O . MET A 1 186 ? -9.528 10.211 -9.341 1.00 88.00 186 MET A O 1
ATOM 1506 N N . LYS A 1 187 ? -9.476 9.268 -7.308 1.00 89.88 187 LYS A N 1
ATOM 1507 C CA . LYS A 1 187 ? -10.933 9.136 -7.170 1.00 89.88 187 LYS A CA 1
ATOM 1508 C C . LYS A 1 187 ? -11.393 9.589 -5.796 1.00 89.88 187 LYS A C 1
ATOM 1510 O O . LYS A 1 187 ? -10.655 9.524 -4.819 1.00 89.88 187 LYS A O 1
ATOM 1515 N N . LYS A 1 188 ? -12.667 9.947 -5.681 1.00 87.62 188 LYS A N 1
ATOM 1516 C CA . LYS A 1 188 ? -13.312 10.044 -4.369 1.00 87.62 188 LYS A CA 1
ATOM 1517 C C . LYS A 1 188 ? -13.533 8.649 -3.801 1.00 87.62 188 LYS A C 1
ATOM 1519 O O . LYS A 1 188 ? -13.918 7.734 -4.535 1.00 87.62 188 LYS A O 1
ATOM 1524 N N . ARG A 1 189 ? -13.315 8.480 -2.497 1.00 87.25 189 ARG A N 1
ATOM 1525 C CA . ARG A 1 189 ? -13.591 7.207 -1.832 1.00 87.25 189 ARG A CA 1
ATOM 1526 C C . ARG A 1 189 ? -15.107 6.950 -1.799 1.00 87.25 189 ARG A C 1
ATOM 1528 O O . ARG A 1 189 ? -15.841 7.798 -1.296 1.00 87.25 189 ARG A O 1
ATOM 1535 N N . PRO A 1 190 ? -15.586 5.796 -2.299 1.00 82.81 190 PRO A N 1
ATOM 1536 C CA . PRO A 1 190 ? -17.020 5.515 -2.389 1.00 82.81 190 PRO A CA 1
ATOM 1537 C C . PRO A 1 190 ? -17.667 5.171 -1.039 1.00 82.81 190 PRO A C 1
ATOM 1539 O O . PRO A 1 190 ? -18.824 5.510 -0.817 1.00 82.81 190 PRO A O 1
ATOM 1542 N N . GLU A 1 191 ? -16.936 4.514 -0.133 1.00 74.50 191 GLU A N 1
ATOM 1543 C CA . GLU A 1 191 ? -17.424 4.117 1.194 1.00 74.50 191 GLU A CA 1
ATOM 1544 C C . GLU A 1 191 ? -16.405 4.494 2.269 1.00 74.50 191 GLU A C 1
ATOM 1546 O O . GLU A 1 191 ? -15.221 4.165 2.157 1.00 74.50 191 GLU A O 1
ATOM 1551 N N . THR A 1 192 ? -16.858 5.140 3.343 1.00 76.62 192 THR A N 1
ATOM 1552 C CA . THR A 1 192 ? -16.016 5.452 4.499 1.00 76.62 192 THR A CA 1
ATOM 1553 C C . THR A 1 192 ? -16.261 4.431 5.607 1.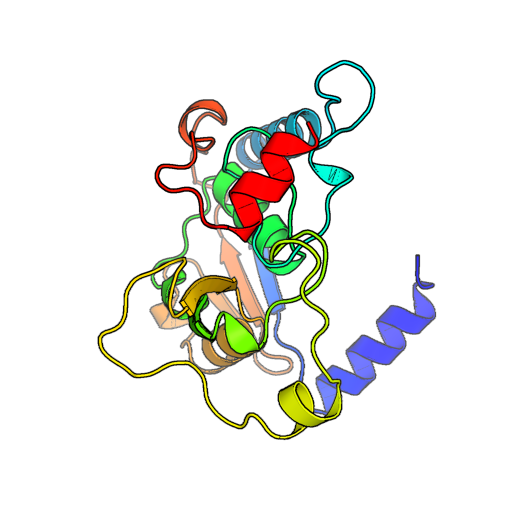00 76.62 192 THR A C 1
ATOM 1555 O O . THR A 1 192 ? -17.393 4.169 6.001 1.00 76.62 192 THR A O 1
ATOM 1558 N N . SER A 1 193 ? -15.186 3.826 6.110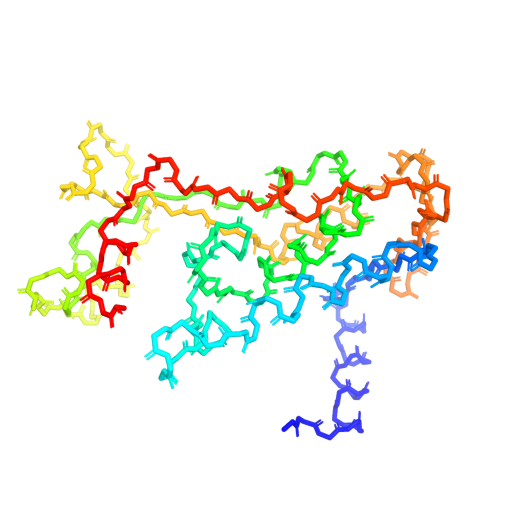 1.00 81.38 193 SER A N 1
ATOM 1559 C CA . SER A 1 193 ? -15.237 3.038 7.341 1.00 81.38 193 SER A CA 1
ATOM 1560 C C . SER A 1 193 ? -15.043 3.942 8.553 1.00 81.38 193 SER A C 1
ATOM 1562 O O . SER A 1 193 ? -14.631 5.097 8.428 1.00 81.38 193 SER A O 1
ATOM 1564 N N . LEU A 1 194 ? -15.265 3.406 9.749 1.00 81.31 194 LEU A N 1
ATOM 1565 C CA . LEU A 1 194 ? -14.938 4.079 11.009 1.00 81.31 194 LEU A CA 1
ATOM 1566 C C . LEU A 1 194 ? -13.485 4.610 11.056 1.00 81.31 194 LEU A C 1
ATOM 1568 O O . LEU A 1 194 ? -13.250 5.698 11.575 1.00 81.31 194 LEU A O 1
ATOM 1572 N N . PHE A 1 195 ? -12.523 3.918 10.436 1.00 82.25 195 PHE A N 1
ATOM 1573 C CA . PHE A 1 195 ? -11.139 4.401 10.345 1.00 82.25 195 PHE A CA 1
ATOM 1574 C C . PHE A 1 195 ? -10.978 5.628 9.443 1.00 82.25 195 PHE A C 1
ATOM 1576 O O . PHE A 1 195 ? -10.223 6.539 9.765 1.00 82.25 195 PHE A O 1
ATOM 1583 N N . ILE A 1 196 ? -11.686 5.644 8.315 1.00 83.56 196 ILE A N 1
ATOM 1584 C CA . ILE A 1 196 ? -11.604 6.720 7.327 1.00 83.56 196 ILE A CA 1
ATOM 1585 C C . ILE A 1 196 ? -12.391 7.953 7.784 1.00 83.56 196 ILE A C 1
ATOM 1587 O O . ILE A 1 196 ? -11.949 9.076 7.572 1.00 83.56 196 ILE A O 1
ATOM 1591 N N . ARG A 1 197 ? -13.532 7.766 8.455 1.00 82.56 197 ARG A N 1
ATOM 1592 C CA . ARG A 1 197 ? -14.307 8.882 9.018 1.00 82.56 197 ARG A CA 1
ATOM 1593 C C . ARG A 1 197 ? -13.486 9.675 10.029 1.00 82.56 197 ARG A C 1
ATOM 1595 O O . ARG A 1 197 ? -13.375 10.885 9.889 1.00 82.56 197 ARG A O 1
ATOM 1602 N N . SER A 1 198 ? -12.819 8.985 10.955 1.00 77.75 198 SER A N 1
ATOM 1603 C CA . SER A 1 198 ? -11.943 9.641 11.932 1.00 77.75 198 SER A CA 1
ATOM 1604 C C . SER A 1 198 ? -10.754 10.369 11.292 1.00 77.75 198 SER A C 1
ATOM 1606 O O . SER A 1 198 ? -10.246 11.325 11.869 1.00 77.75 198 SER A O 1
ATOM 1608 N N . PHE A 1 199 ? -10.294 9.931 10.115 1.00 79.44 199 PHE A N 1
ATOM 1609 C CA . PHE A 1 199 ? -9.273 10.645 9.350 1.00 79.44 199 PHE A CA 1
ATOM 1610 C C . PHE A 1 199 ? -9.813 11.960 8.780 1.00 79.44 199 PHE A C 1
ATOM 1612 O O . PHE A 1 199 ? -9.219 13.005 9.018 1.00 79.44 199 PHE A O 1
ATOM 1619 N N . TYR A 1 200 ? -10.962 11.928 8.101 1.00 76.94 200 TYR A N 1
ATOM 1620 C CA . TYR A 1 200 ? -11.565 13.136 7.531 1.00 76.94 200 TYR A CA 1
ATOM 1621 C C . TYR A 1 200 ? -12.061 14.134 8.583 1.00 76.94 200 TYR A C 1
ATOM 1623 O O . TYR A 1 200 ? -12.074 15.323 8.309 1.00 76.94 200 TYR A O 1
ATOM 1631 N N . GLU A 1 201 ? -12.432 13.685 9.783 1.00 75.62 201 GLU A N 1
ATOM 1632 C CA . GLU A 1 201 ? -12.763 14.577 10.907 1.00 75.62 201 GLU A CA 1
ATOM 1633 C C . GLU A 1 201 ? -11.553 15.364 11.443 1.00 75.62 201 GLU A C 1
ATOM 1635 O O . GLU A 1 201 ? -11.736 16.324 12.189 1.00 75.62 201 GLU A O 1
ATOM 1640 N N . LYS A 1 202 ? -10.324 14.945 11.110 1.00 67.56 202 LYS A N 1
ATOM 1641 C CA . LYS A 1 202 ? -9.077 15.592 11.551 1.00 67.56 202 LYS A CA 1
ATOM 1642 C C . LYS A 1 202 ? -8.484 16.556 10.517 1.00 67.56 202 LYS A C 1
ATOM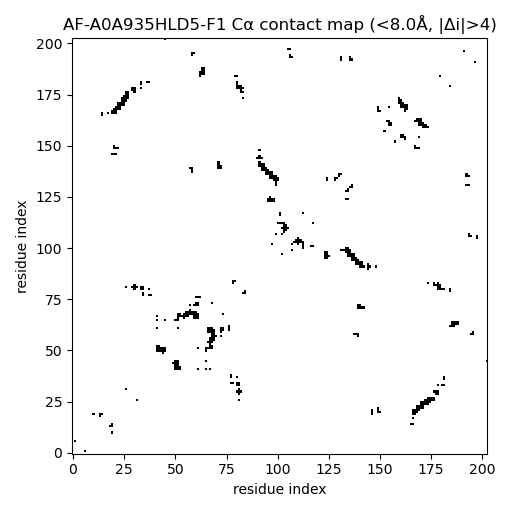 1644 O O . LYS A 1 202 ? -7.572 17.290 10.886 1.00 67.56 202 LYS A O 1
ATOM 1649 N N . LEU A 1 203 ? -8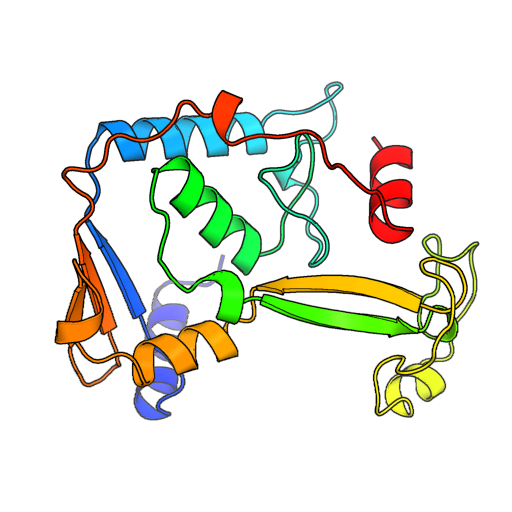.973 16.534 9.272 1.00 64.25 203 LEU A N 1
ATOM 1650 C CA . LEU A 1 203 ? -8.559 17.406 8.159 1.00 64.25 203 LEU A CA 1
ATOM 1651 C C . LEU A 1 203 ? -9.408 18.683 8.077 1.00 64.25 203 LEU A C 1
ATOM 1653 O O . LEU A 1 203 ? -8.868 19.712 7.595 1.00 64.25 203 LEU A O 1
#